Protein AF-A0A915NSQ4-F1 (afdb_monomer)

Solvent-accessible surface area (backbone atoms only — not comparable to full-atom values): 15278 Å² total; per-residue (Å²): 140,83,86,84,82,84,81,80,80,78,78,78,76,79,71,84,82,81,74,76,68,29,49,45,21,65,52,42,58,58,89,92,38,45,22,27,77,89,37,82,57,84,84,48,62,52,68,54,55,42,44,45,41,82,87,21,42,80,61,55,35,51,68,50,48,44,41,38,36,69,76,65,67,23,38,31,41,31,42,28,31,24,30,75,64,69,77,45,3,43,79,76,16,78,62,24,66,66,49,27,48,39,34,42,50,45,40,48,51,30,22,59,76,65,46,24,34,66,45,85,36,85,46,57,82,69,78,56,80,47,60,71,69,58,37,49,54,53,51,44,53,51,51,52,58,46,43,77,76,50,74,57,63,73,44,79,38,79,30,45,79,76,14,51,36,39,39,61,43,50,76,63,66,79,87,78,71,26,67,46,72,40,75,56,82,48,82,94,82,46,56,68,71,56,52,46,28,52,47,50,19,51,53,65,69,47,89,64,98,76,82,57,96,81,66,76,55,60,64,63,49,61,76,70,52,86,78,55,79,76,77,72,88,82,70,88,72,81,80,72,80,82,83,82,78,82,83,80,87,79,88,134

InterPro domains:
  IPR001547 Glycoside hydrolase, family 5 [PF00150] (37-128)
  IPR001547 Glycoside hydrolase, family 5 [PF00150] (131-196)
  IPR017853 Glycoside hydrolase superfamily [SSF51445] (21-204)

Mean predicted aligned error: 11.84 Å

Radius of gyration: 24.11 Å; Cα contacts (8 Å, |Δi|>4): 342; chains: 1; bounding box: 115×60×50 Å

Secondary structure (DSSP, 8-state):
---------------------SSSSSEEEETTEEEETTEE----EEEPPPTTSTTTGGGSSHHHHHHHHHTT--SEEEEEEE-SSSTT-TTTSSSHIIIIIHHHHHHHHHHHHHT-EEEEEEE-SSTT-S-HHHHHHHHHHHHHHHHTT-SSS-EEE--HHHHTTHHHHTTSPPSSSSEEE-----TTT--HHHHHHHHHHHHHT---TT----SHHHHHHHTT---S-----------PPP--PPP-----

Sequence (252 aa):
MKTFLALVFLSFKFCNVFAEAPPQGQLSVEGKKLLGNGKPVALHGMSLFQSNFEEGIPFYDEQVVKALECQWNSNVVRAAMGIDDGAEAYLQGPEPEKTQKGRVEKVIKAAIDAGIYVIVDWHTHNALNQEVKELKVYQQKIVDAIRAIDPENLILIGTPTYSQGVDTASKNKLTGKNICYALHFYAGSHKEDVRKKAKDALDNLGVDERLTPSGSLVKKHLLGQDNGVKCDGSSTGSTSPASTSPTSNGPK

Foldseek 3Di:
DDDDDDDDPPPPPPPPPDFDFDLQTFWFDDLPAIDRPNHGADFDFEEQDEQQDPVRVVCLALVNLLCRCPVVVGQEYEHHQAAPDDQCHLPHHPPSCCRRVVSVVSSVVSSVVQRHHYHDHPHDPPLQPDDPVVSLVVVLVVVVVCCVPPQGHADEAAHHPRRQQLLVCLVVDHDGTRYHYDHDDDPVPDDVVSVVSVVNSSVSSPDDPPPDVDDVCCVVVVVPDDSSRDDDPPDPPPPDDDDDDDDDDDDD

Structure (mmCIF, N/CA/C/O backbone):
data_AF-A0A915NSQ4-F1
#
_entry.id   AF-A0A915NSQ4-F1
#
loop_
_atom_site.group_PDB
_atom_site.id
_atom_site.type_symbol
_atom_site.label_atom_id
_atom_site.label_alt_id
_atom_site.label_comp_id
_atom_site.label_asym_id
_atom_site.label_entity_id
_atom_site.label_seq_id
_atom_site.pdbx_PDB_ins_code
_atom_site.Cartn_x
_atom_site.Cartn_y
_atom_site.Cartn_z
_atom_site.occupancy
_atom_site.B_iso_or_equiv
_atom_site.auth_seq_id
_atom_site.auth_comp_id
_atom_site.auth_asym_id
_atom_site.auth_atom_id
_atom_site.pdbx_PDB_model_num
ATOM 1 N N . MET A 1 1 ? -74.075 -3.562 -6.425 1.00 41.34 1 MET A N 1
ATOM 2 C CA . MET A 1 1 ? -72.813 -4.316 -6.267 1.00 41.34 1 MET A CA 1
ATOM 3 C C . MET A 1 1 ? -71.704 -3.581 -7.003 1.00 41.34 1 MET A C 1
ATOM 5 O O . MET A 1 1 ? -71.740 -3.530 -8.223 1.00 41.34 1 MET A O 1
ATOM 9 N N . LYS A 1 2 ? -70.765 -2.959 -6.285 1.00 37.91 2 LYS A N 1
ATOM 10 C CA . LYS A 1 2 ? -69.505 -2.444 -6.842 1.00 37.91 2 LYS A CA 1
ATOM 11 C C . LYS A 1 2 ? -68.392 -2.932 -5.921 1.00 37.91 2 LYS A C 1
ATOM 13 O O . LYS A 1 2 ? -68.222 -2.398 -4.832 1.00 37.91 2 LYS A O 1
ATOM 18 N N . THR A 1 3 ? -67.727 -4.007 -6.319 1.00 41.19 3 THR A N 1
ATOM 19 C CA . THR A 1 3 ? -66.621 -4.607 -5.571 1.00 41.19 3 THR A CA 1
ATOM 20 C C . THR A 1 3 ? -65.353 -3.835 -5.922 1.00 41.19 3 THR A C 1
ATOM 22 O O . THR A 1 3 ? -64.928 -3.846 -7.074 1.00 41.19 3 THR A O 1
ATOM 25 N N . PHE A 1 4 ? -64.780 -3.118 -4.957 1.00 44.53 4 PHE A N 1
ATOM 26 C CA . PHE A 1 4 ? -63.479 -2.467 -5.102 1.00 44.53 4 PHE A CA 1
ATOM 27 C C . PHE A 1 4 ? -62.408 -3.481 -4.689 1.00 44.53 4 PHE A C 1
ATOM 29 O O . PHE A 1 4 ? -62.312 -3.839 -3.517 1.00 44.53 4 PHE A O 1
ATOM 36 N N . LEU A 1 5 ? -61.641 -3.989 -5.654 1.00 43.19 5 LEU A N 1
ATOM 37 C CA . LEU A 1 5 ? -60.490 -4.848 -5.395 1.00 43.19 5 LEU A CA 1
ATOM 38 C C . LEU A 1 5 ? -59.260 -3.944 -5.234 1.00 43.19 5 LEU A C 1
ATOM 40 O O . LEU A 1 5 ? -58.748 -3.406 -6.213 1.00 43.19 5 LEU A O 1
ATOM 44 N N . ALA A 1 6 ? -58.818 -3.729 -3.996 1.00 44.50 6 ALA A N 1
ATOM 45 C CA . ALA A 1 6 ? -57.574 -3.024 -3.713 1.00 44.50 6 ALA A CA 1
ATOM 46 C C . ALA A 1 6 ? -56.388 -3.965 -3.981 1.00 44.50 6 ALA A C 1
ATOM 48 O O . ALA A 1 6 ? -56.116 -4.880 -3.205 1.00 44.50 6 ALA A O 1
ATOM 49 N N . LEU A 1 7 ? -55.692 -3.750 -5.098 1.00 43.84 7 LEU A N 1
ATOM 50 C CA . LEU A 1 7 ? -54.414 -4.392 -5.398 1.00 43.84 7 LEU A CA 1
ATOM 51 C C . LEU A 1 7 ? -53.310 -3.710 -4.581 1.00 43.84 7 LEU A C 1
ATOM 53 O O . LEU A 1 7 ? -52.857 -2.615 -4.909 1.00 43.84 7 LEU A O 1
ATOM 57 N N . VAL A 1 8 ? -52.876 -4.367 -3.506 1.00 50.19 8 VAL A N 1
ATOM 58 C CA . VAL A 1 8 ? -51.658 -4.005 -2.775 1.00 50.19 8 VAL A CA 1
ATOM 59 C C . VAL A 1 8 ? -50.463 -4.461 -3.612 1.00 50.19 8 VAL A C 1
ATOM 61 O O . VAL A 1 8 ? -50.110 -5.638 -3.622 1.00 50.19 8 VAL A O 1
ATOM 64 N N . PHE A 1 9 ? -49.837 -3.531 -4.333 1.00 50.00 9 PHE A N 1
ATOM 65 C CA . PHE A 1 9 ? -48.520 -3.753 -4.926 1.00 50.00 9 PHE A CA 1
ATOM 66 C C . PHE A 1 9 ? -47.469 -3.723 -3.810 1.00 50.00 9 PHE A C 1
ATOM 68 O O . PHE A 1 9 ? -46.973 -2.665 -3.426 1.00 50.00 9 PHE A O 1
ATOM 75 N N . LEU A 1 10 ? -47.137 -4.895 -3.268 1.00 51.62 10 LEU A N 1
ATOM 76 C CA . LEU A 1 10 ? -45.980 -5.062 -2.396 1.00 51.62 10 LEU A CA 1
ATOM 77 C C . LEU A 1 10 ? -44.720 -4.980 -3.271 1.00 51.62 10 LEU A C 1
ATOM 79 O O . LEU A 1 10 ? -44.307 -5.966 -3.879 1.00 51.62 10 LEU A O 1
ATOM 83 N N . SER A 1 11 ? -44.126 -3.790 -3.383 1.00 54.69 11 SER A N 1
ATOM 84 C CA . SER A 1 11 ? -42.838 -3.633 -4.055 1.00 54.69 11 SER A CA 1
ATOM 85 C C . SER A 1 11 ? -41.759 -4.329 -3.222 1.00 54.69 11 SER A C 1
ATOM 87 O O . SER A 1 11 ? -41.234 -3.757 -2.264 1.00 54.69 11 SER A O 1
ATOM 89 N N . PHE A 1 12 ? -41.415 -5.566 -3.574 1.00 53.12 12 PHE A N 1
ATOM 90 C CA . PHE A 1 12 ? -40.159 -6.166 -3.143 1.00 53.12 12 PHE A CA 1
ATOM 91 C C . PHE A 1 12 ? -39.029 -5.346 -3.770 1.00 53.12 12 PHE A C 1
ATOM 93 O O . PHE A 1 12 ? -38.686 -5.517 -4.939 1.00 53.12 12 PHE A O 1
ATOM 100 N N . LYS A 1 13 ? -38.462 -4.411 -3.003 1.00 50.00 13 LYS A N 1
ATOM 101 C CA . LYS A 1 13 ? -37.149 -3.861 -3.329 1.00 50.00 13 LYS A CA 1
ATOM 102 C C . LYS A 1 13 ? -36.164 -5.020 -3.223 1.00 50.00 13 LYS A C 1
ATOM 104 O O . LYS A 1 13 ? -35.793 -5.411 -2.120 1.00 50.00 13 LYS A O 1
ATOM 109 N N . PHE A 1 14 ? -35.758 -5.573 -4.362 1.00 46.50 14 PHE A N 1
ATOM 110 C CA . PHE A 1 14 ? -34.527 -6.348 -4.441 1.00 46.50 14 PHE A CA 1
ATOM 111 C C . PHE A 1 14 ? -33.384 -5.399 -4.073 1.00 46.50 14 PHE A C 1
ATOM 113 O O . PHE A 1 14 ? -32.922 -4.599 -4.884 1.00 46.50 14 PHE A O 1
ATOM 120 N N . CYS A 1 15 ? -32.980 -5.430 -2.806 1.00 43.94 15 CYS A N 1
ATOM 121 C CA . CYS A 1 15 ? -31.699 -4.892 -2.399 1.00 43.94 15 CYS A CA 1
ATOM 122 C C . CYS A 1 15 ? -30.668 -5.864 -2.972 1.00 43.94 15 CYS A C 1
ATOM 124 O O . CYS A 1 15 ? -30.551 -6.986 -2.486 1.00 43.94 15 CYS A O 1
ATOM 126 N N . ASN A 1 16 ? -29.971 -5.473 -4.036 1.00 39.06 16 ASN A N 1
ATOM 127 C CA . ASN A 1 16 ? -28.764 -6.178 -4.447 1.00 39.06 16 ASN A CA 1
ATOM 128 C C . ASN A 1 16 ? -27.745 -6.029 -3.309 1.00 39.06 16 ASN A C 1
ATOM 130 O O . ASN A 1 16 ? -27.029 -5.034 -3.237 1.00 39.06 16 ASN A O 1
ATOM 134 N N . VAL A 1 17 ? -27.724 -6.984 -2.379 1.00 46.59 17 VAL A N 1
ATOM 135 C CA . VAL A 1 17 ? -26.613 -7.156 -1.444 1.00 46.59 17 VAL A CA 1
ATOM 136 C C . VAL A 1 17 ? -25.530 -7.889 -2.219 1.00 46.59 17 VAL A C 1
ATOM 138 O O . VAL A 1 17 ? -25.550 -9.111 -2.307 1.00 46.59 17 VAL A O 1
ATOM 141 N N . PHE A 1 18 ? -24.597 -7.145 -2.802 1.00 54.16 18 PHE A N 1
ATOM 142 C CA . PHE A 1 18 ? -23.337 -7.723 -3.253 1.00 54.16 18 PHE A CA 1
ATOM 143 C C . PHE A 1 18 ? -22.190 -6.947 -2.623 1.00 54.16 18 PHE A C 1
ATOM 145 O O . PHE A 1 18 ? -21.719 -5.954 -3.164 1.00 54.16 18 PHE A O 1
ATOM 152 N N . ALA A 1 19 ? -21.756 -7.420 -1.460 1.00 54.97 19 ALA A N 1
ATOM 153 C CA . ALA A 1 19 ? -20.406 -7.189 -0.978 1.00 54.97 19 ALA A CA 1
ATOM 154 C C . ALA A 1 19 ? -19.978 -8.398 -0.147 1.00 54.97 19 ALA A C 1
ATOM 156 O O . ALA A 1 19 ? -20.195 -8.417 1.057 1.00 54.97 19 ALA A O 1
ATOM 157 N N . GLU A 1 20 ? -19.359 -9.393 -0.780 1.00 63.31 20 GLU A N 1
ATOM 158 C CA . GLU A 1 20 ? -18.278 -10.128 -0.123 1.00 63.31 20 GLU A CA 1
ATOM 159 C C . GLU A 1 20 ? -17.378 -10.823 -1.150 1.00 63.31 20 GLU A C 1
ATOM 161 O O . GLU A 1 20 ? -17.770 -11.796 -1.781 1.00 63.31 20 GLU A O 1
ATOM 166 N N . ALA A 1 21 ? -16.178 -10.280 -1.322 1.00 63.81 21 ALA A N 1
ATOM 167 C CA . ALA A 1 21 ? -14.878 -10.958 -1.330 1.00 63.81 21 ALA A CA 1
ATOM 168 C C . ALA A 1 21 ? -13.819 -9.823 -1.313 1.00 63.81 21 ALA A C 1
ATOM 170 O O . ALA A 1 21 ? -14.160 -8.725 -1.761 1.00 63.81 21 ALA A O 1
ATOM 171 N N . PRO A 1 22 ? -12.548 -9.990 -0.896 1.00 58.38 22 PRO A N 1
ATOM 172 C CA . PRO A 1 22 ? -11.950 -11.080 -0.106 1.00 58.38 22 PRO A CA 1
ATOM 173 C C . PRO A 1 22 ? -10.851 -10.640 0.918 1.00 58.38 22 PRO A C 1
ATOM 175 O O . PRO A 1 22 ? -10.096 -9.730 0.617 1.00 58.38 22 PRO A O 1
ATOM 178 N N . PRO A 1 23 ? -10.601 -11.335 2.046 1.00 64.88 23 PRO A N 1
ATOM 179 C CA . PRO A 1 23 ? -11.408 -12.396 2.632 1.00 64.88 23 PRO A CA 1
ATOM 180 C C . PRO A 1 23 ? -12.564 -11.880 3.508 1.00 64.88 23 PRO A C 1
ATOM 182 O O . PRO A 1 23 ? -13.294 -12.693 4.060 1.00 64.88 23 PRO A O 1
ATOM 185 N N . GLN A 1 24 ? -12.750 -10.560 3.667 1.00 87.81 24 GLN A N 1
ATOM 186 C CA . GLN A 1 24 ? -13.769 -9.980 4.568 1.00 87.81 24 GLN A CA 1
ATOM 187 C C . GLN A 1 24 ? -14.623 -8.866 3.921 1.00 87.81 24 GLN A C 1
ATOM 189 O O . GLN A 1 24 ? -15.070 -7.939 4.599 1.00 87.81 24 GLN A O 1
ATOM 194 N N . GLY A 1 25 ? -14.844 -8.940 2.604 1.00 90.06 25 GLY A N 1
ATOM 195 C CA . GLY A 1 25 ? -15.693 -8.004 1.856 1.00 90.06 25 GLY A CA 1
ATOM 196 C C . GLY A 1 25 ? -15.105 -6.601 1.685 1.00 90.06 25 GLY A C 1
ATOM 197 O O . GLY A 1 25 ? -13.888 -6.416 1.721 1.00 90.06 25 GLY A O 1
ATOM 198 N N . GLN A 1 26 ? -15.969 -5.606 1.456 1.00 94.19 26 GLN A N 1
ATOM 199 C CA . GLN A 1 26 ? -15.544 -4.214 1.279 1.00 94.19 26 GLN A CA 1
ATOM 200 C C . GLN A 1 26 ? -14.942 -3.682 2.581 1.00 94.19 26 GLN A C 1
ATOM 202 O O . GLN A 1 26 ? -15.589 -3.696 3.633 1.00 94.19 26 GLN A O 1
ATOM 207 N N . LEU A 1 27 ? -13.716 -3.171 2.491 1.00 95.81 27 LEU A N 1
ATOM 208 C CA . LEU A 1 27 ? -13.038 -2.570 3.628 1.00 95.81 27 LEU A CA 1
ATOM 209 C C . LEU A 1 27 ? -13.495 -1.130 3.859 1.00 95.81 27 LEU A C 1
ATOM 211 O O . LEU A 1 27 ? -13.747 -0.385 2.909 1.00 95.81 27 LEU A O 1
ATOM 215 N N . SER A 1 28 ? -13.535 -0.722 5.124 1.00 95.88 28 SER A N 1
ATOM 216 C CA . SER A 1 28 ? -13.799 0.656 5.539 1.00 95.88 28 SER A CA 1
ATOM 217 C C . SER A 1 28 ? -12.951 1.064 6.742 1.00 95.88 28 SER A C 1
ATOM 219 O O . SER A 1 28 ? -12.356 0.227 7.423 1.00 95.88 28 SER A O 1
ATOM 221 N N . VAL A 1 29 ? -12.866 2.370 6.994 1.00 93.94 29 VAL A N 1
ATOM 222 C CA . VAL A 1 29 ? -12.109 2.929 8.120 1.00 93.94 29 VAL A CA 1
ATOM 223 C C . VAL A 1 29 ? -13.058 3.611 9.089 1.00 93.94 29 VAL A C 1
ATOM 225 O O . VAL A 1 29 ? -13.767 4.546 8.718 1.00 93.94 29 VAL A O 1
ATOM 228 N N . GLU A 1 30 ? -13.010 3.199 10.353 1.00 90.25 30 GLU A N 1
ATOM 229 C CA . GLU A 1 30 ? -13.741 3.845 11.441 1.00 90.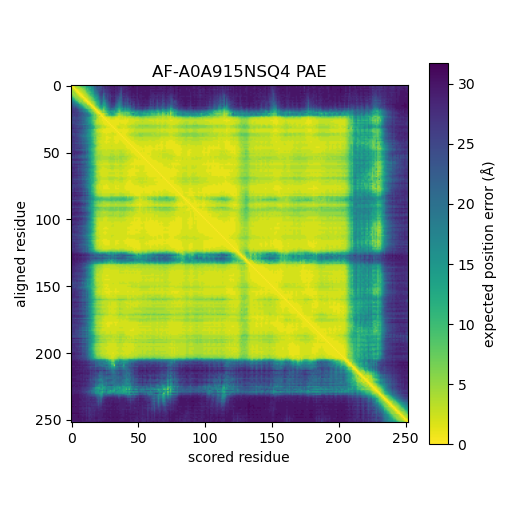25 30 GLU A CA 1
ATOM 230 C C . GLU A 1 30 ? -12.788 4.183 12.590 1.00 90.25 30 GLU A C 1
ATOM 232 O O . GLU A 1 30 ? -12.245 3.310 13.277 1.00 90.25 30 GLU A O 1
ATOM 237 N N . GLY A 1 31 ? -12.549 5.480 12.793 1.00 87.62 31 GLY A N 1
ATOM 238 C CA . GLY A 1 31 ? -11.560 5.958 13.755 1.00 87.62 31 GLY A CA 1
ATOM 239 C C . GLY A 1 31 ? -10.166 5.416 13.427 1.00 87.62 31 GLY A C 1
ATOM 240 O O . GLY A 1 31 ? -9.562 5.807 12.433 1.00 87.62 31 GLY A O 1
ATOM 241 N N . LYS A 1 32 ? -9.658 4.517 14.275 1.00 87.06 32 LYS A N 1
ATOM 242 C CA . LYS A 1 32 ? -8.339 3.872 14.121 1.00 87.06 32 LYS A CA 1
ATOM 243 C C . LYS A 1 32 ? -8.419 2.454 13.551 1.00 87.06 32 LYS A C 1
ATOM 245 O O . LYS A 1 32 ? -7.412 1.754 13.509 1.00 87.06 32 LYS A O 1
ATOM 250 N N . LYS A 1 33 ? -9.623 1.992 13.210 1.00 87.19 33 LYS A N 1
ATOM 251 C CA . LYS A 1 33 ? -9.893 0.596 12.874 1.00 87.19 33 LYS A CA 1
ATOM 252 C C . LYS A 1 33 ? -10.074 0.454 11.376 1.00 87.19 33 LYS A C 1
ATOM 254 O O . LYS A 1 33 ? -10.831 1.205 10.766 1.00 87.19 33 LYS A O 1
ATOM 259 N N . LEU A 1 34 ? -9.423 -0.563 10.834 1.00 93.25 34 LEU A N 1
ATOM 260 C CA . LEU A 1 34 ? -9.798 -1.136 9.560 1.00 93.25 34 LEU A CA 1
ATOM 261 C C . LEU A 1 34 ? -10.906 -2.161 9.806 1.00 93.25 34 LEU A C 1
ATOM 263 O O . LEU A 1 34 ? -10.761 -3.021 10.679 1.00 93.25 34 LEU A O 1
ATOM 267 N N . LEU A 1 35 ? -12.007 -2.045 9.075 1.00 93.44 35 LEU A N 1
ATOM 268 C CA . LEU A 1 35 ? -13.154 -2.934 9.182 1.00 93.44 35 LEU A CA 1
ATOM 269 C C . LEU A 1 35 ? -13.363 -3.690 7.869 1.00 93.44 35 LEU A C 1
ATOM 271 O O . LEU A 1 35 ? -13.234 -3.099 6.804 1.00 93.44 35 LEU A O 1
ATOM 275 N N . GLY A 1 36 ? -13.738 -4.962 7.962 1.00 92.25 36 GLY A N 1
ATOM 276 C CA . GLY A 1 36 ? -14.306 -5.766 6.880 1.00 92.25 36 GLY A CA 1
ATOM 277 C C . GLY A 1 36 ? -15.661 -6.290 7.343 1.00 92.25 36 GLY A C 1
ATOM 278 O O . GLY A 1 36 ? -15.777 -6.806 8.459 1.00 92.25 36 GLY A O 1
ATOM 279 N N . ASN A 1 37 ? -16.716 -6.061 6.558 1.00 88.38 37 ASN A N 1
ATOM 280 C CA . ASN A 1 37 ? -18.098 -6.393 6.931 1.00 88.38 37 ASN A CA 1
ATOM 281 C C . ASN A 1 37 ? -18.499 -5.891 8.336 1.00 88.38 37 ASN A C 1
ATOM 283 O O . ASN A 1 37 ? -19.144 -6.586 9.123 1.00 88.38 37 ASN A O 1
ATOM 287 N N . GLY A 1 38 ? -18.062 -4.670 8.672 1.00 88.00 38 GLY A N 1
ATOM 288 C CA . GLY A 1 38 ? -18.339 -4.006 9.951 1.00 88.00 38 GLY A CA 1
ATOM 289 C C . GLY A 1 38 ? -17.558 -4.552 11.152 1.00 88.00 38 GLY A C 1
ATOM 290 O O . GLY A 1 38 ? -17.747 -4.076 12.270 1.00 88.00 38 GLY A O 1
ATOM 291 N N . LYS A 1 39 ? -16.670 -5.533 10.956 1.00 88.62 39 LYS A N 1
ATOM 292 C CA . LYS A 1 39 ? -15.844 -6.122 12.017 1.00 88.62 39 LYS A CA 1
ATOM 293 C C . LYS A 1 39 ? -14.388 -5.692 11.862 1.00 88.62 39 LYS A C 1
ATOM 295 O O . LYS A 1 39 ? -13.920 -5.607 10.733 1.00 88.62 39 LYS A O 1
ATOM 300 N N . PRO A 1 40 ? -13.647 -5.446 12.957 1.00 89.44 40 PRO A N 1
ATOM 301 C CA . PRO A 1 40 ? -12.221 -5.153 12.871 1.00 89.44 40 PRO A CA 1
ATOM 302 C C . PRO A 1 40 ? -11.447 -6.275 12.183 1.00 89.44 40 PRO A C 1
ATOM 304 O O . PRO A 1 40 ? -11.606 -7.440 12.548 1.00 89.44 40 PRO A O 1
ATOM 307 N N . VAL A 1 41 ? -10.583 -5.905 11.243 1.00 89.81 41 VAL A N 1
ATOM 308 C CA . VAL A 1 41 ? -9.722 -6.831 10.502 1.00 89.81 41 VAL A CA 1
ATOM 309 C C . VAL A 1 41 ? -8.273 -6.357 10.528 1.00 89.81 41 VAL A C 1
ATOM 311 O O . VAL A 1 41 ? -7.985 -5.176 10.736 1.00 89.81 41 VAL A O 1
ATOM 314 N N . ALA A 1 42 ? -7.356 -7.293 10.315 1.00 89.81 42 ALA A N 1
ATOM 315 C CA . ALA A 1 42 ? -5.944 -7.019 10.105 1.00 89.81 42 ALA A CA 1
ATOM 316 C C . ALA A 1 42 ? -5.490 -7.746 8.840 1.00 89.81 42 ALA A C 1
ATOM 318 O O . ALA A 1 42 ? -5.738 -8.945 8.678 1.00 89.81 42 ALA A O 1
ATOM 319 N N . LEU A 1 43 ? -4.837 -7.005 7.948 1.00 94.12 43 LEU A N 1
ATOM 320 C CA . LEU A 1 43 ? -4.283 -7.567 6.729 1.00 94.12 43 LEU A CA 1
ATOM 321 C C . LEU A 1 43 ? -2.816 -7.924 6.956 1.00 94.12 43 LEU A C 1
ATOM 323 O O . LEU A 1 43 ? -2.041 -7.102 7.445 1.00 94.12 43 LEU A O 1
ATOM 327 N N . HIS A 1 44 ? -2.450 -9.147 6.601 1.00 93.75 44 HIS A N 1
ATOM 328 C CA . HIS A 1 44 ? -1.099 -9.676 6.687 1.00 93.75 44 HIS A CA 1
ATOM 329 C C . HIS A 1 44 ? -0.743 -10.306 5.347 1.00 93.75 44 HIS A C 1
ATOM 331 O O . HIS A 1 44 ? -1.509 -11.094 4.793 1.00 93.75 44 HIS A O 1
ATOM 337 N N . GLY A 1 45 ? 0.426 -9.960 4.828 1.00 95.88 45 GLY A N 1
ATOM 338 C CA . GLY A 1 45 ? 0.895 -10.496 3.565 1.00 95.88 45 GLY A CA 1
ATOM 339 C C . GLY A 1 45 ? 2.202 -9.865 3.130 1.00 95.88 45 GLY A C 1
ATOM 340 O O . GLY A 1 45 ? 2.925 -9.287 3.945 1.00 95.88 45 GLY A O 1
ATOM 341 N N .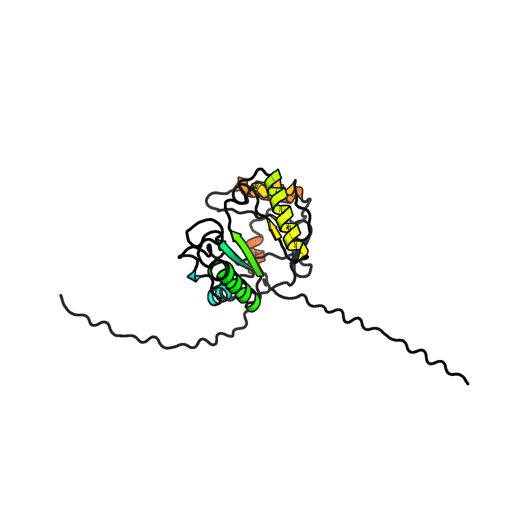 MET A 1 46 ? 2.502 -9.991 1.841 1.00 98.06 46 MET A N 1
ATOM 342 C CA . MET A 1 46 ? 3.808 -9.657 1.283 1.00 98.06 46 MET A CA 1
ATOM 343 C C . MET A 1 46 ? 3.721 -8.566 0.220 1.00 98.06 46 MET A C 1
ATOM 345 O O . MET A 1 46 ? 2.754 -8.465 -0.536 1.00 98.06 46 MET A O 1
ATOM 349 N N . SER A 1 47 ? 4.780 -7.763 0.139 1.00 98.56 47 SER A N 1
ATOM 350 C CA . SER A 1 47 ? 5.029 -6.905 -1.016 1.00 98.56 47 SER A CA 1
ATOM 351 C C . SER A 1 47 ? 5.905 -7.636 -2.011 1.00 98.56 47 SER A C 1
ATOM 353 O O . SER A 1 47 ? 6.906 -8.239 -1.625 1.00 98.56 47 SER A O 1
ATOM 355 N N . LEU A 1 48 ? 5.574 -7.501 -3.289 1.00 98.50 48 LEU A N 1
ATOM 356 C CA . LEU A 1 48 ? 6.534 -7.745 -4.354 1.00 98.50 48 LEU A CA 1
ATOM 357 C C . LEU A 1 48 ? 7.595 -6.637 -4.338 1.00 98.50 48 LEU A C 1
ATOM 359 O O . LEU A 1 48 ? 7.357 -5.536 -3.819 1.00 98.50 48 LEU A O 1
ATOM 363 N N . PHE A 1 49 ? 8.767 -6.938 -4.896 1.00 97.38 49 PHE A N 1
ATOM 364 C CA . PHE A 1 49 ? 9.778 -5.926 -5.191 1.00 97.38 49 PHE A CA 1
ATOM 365 C C . PHE A 1 49 ? 9.308 -5.019 -6.340 1.00 97.38 49 PHE A C 1
ATOM 367 O O . PHE A 1 49 ? 8.280 -5.285 -6.969 1.00 97.38 49 PHE A O 1
ATOM 374 N N . GLN A 1 50 ? 10.025 -3.929 -6.603 1.00 96.88 50 GLN A N 1
ATOM 375 C CA . GLN A 1 50 ? 9.627 -2.971 -7.630 1.00 96.88 50 GLN A CA 1
ATOM 376 C C . GLN A 1 50 ? 9.555 -3.622 -9.031 1.00 96.88 50 GLN A C 1
ATOM 378 O O . GLN A 1 50 ? 10.421 -4.414 -9.410 1.00 96.88 50 GLN A O 1
ATOM 383 N N . SER A 1 51 ? 8.506 -3.306 -9.796 1.00 97.06 51 SER A N 1
ATOM 384 C CA . SER A 1 51 ? 8.141 -3.962 -11.071 1.00 97.06 51 SER A CA 1
ATOM 385 C C . SER A 1 51 ? 9.069 -3.699 -12.264 1.00 97.06 51 SER A C 1
ATOM 387 O O . SER A 1 51 ? 8.911 -4.310 -13.322 1.00 97.06 51 SER A O 1
ATOM 389 N N . ASN A 1 52 ? 9.991 -2.759 -12.122 1.00 95.81 52 ASN A N 1
ATOM 390 C CA . ASN A 1 52 ? 10.919 -2.239 -13.128 1.00 95.81 52 ASN A CA 1
ATOM 391 C C . ASN A 1 52 ? 12.342 -2.802 -12.992 1.00 95.81 52 ASN A C 1
ATOM 393 O O . ASN A 1 52 ? 13.146 -2.604 -13.895 1.00 95.81 52 ASN A O 1
ATOM 397 N N . PHE A 1 53 ? 12.656 -3.492 -11.898 1.00 95.31 53 PHE A N 1
ATOM 398 C CA . PHE A 1 53 ? 13.961 -4.121 -11.701 1.00 95.31 53 PHE A CA 1
ATOM 399 C C . PHE A 1 53 ? 13.938 -5.581 -12.151 1.00 95.31 53 PHE A C 1
ATOM 401 O O . PHE A 1 53 ? 12.960 -6.292 -11.903 1.00 95.31 53 PHE A O 1
ATOM 408 N N . GLU A 1 54 ? 15.020 -6.041 -12.780 1.00 94.56 54 GLU A N 1
ATOM 409 C CA . GLU A 1 54 ? 15.145 -7.411 -13.298 1.00 94.56 54 GLU A CA 1
ATOM 410 C C . GLU A 1 54 ? 14.931 -8.467 -12.209 1.00 94.56 54 GLU A C 1
ATOM 412 O O . GLU A 1 54 ? 14.323 -9.504 -12.464 1.00 94.56 54 GLU A O 1
ATOM 417 N N . GLU A 1 55 ? 15.339 -8.177 -10.975 1.00 95.25 55 GLU A N 1
ATOM 418 C CA . GLU A 1 55 ? 15.146 -9.039 -9.812 1.00 95.25 55 GLU A CA 1
ATOM 419 C C . GLU A 1 55 ? 13.674 -9.146 -9.394 1.00 95.25 55 GLU A C 1
ATOM 421 O O . GLU A 1 55 ? 13.257 -10.164 -8.846 1.00 95.25 55 GLU A O 1
ATOM 426 N N . GLY A 1 56 ? 12.879 -8.098 -9.631 1.00 94.94 56 GLY A N 1
ATOM 427 C CA . GLY A 1 56 ? 11.463 -8.046 -9.269 1.00 94.94 56 GLY A CA 1
ATOM 428 C C . GLY A 1 56 ? 10.544 -8.634 -10.336 1.00 94.94 56 GLY A C 1
ATOM 429 O O . GLY A 1 56 ? 9.551 -9.281 -10.000 1.00 94.94 56 GLY A O 1
ATOM 430 N N . ILE A 1 57 ? 10.877 -8.436 -11.616 1.00 95.56 57 ILE A N 1
ATOM 431 C CA . ILE A 1 57 ? 10.031 -8.793 -12.768 1.00 95.56 57 ILE A CA 1
ATOM 432 C C . ILE A 1 57 ? 9.498 -10.239 -12.721 1.00 95.56 57 ILE A C 1
ATOM 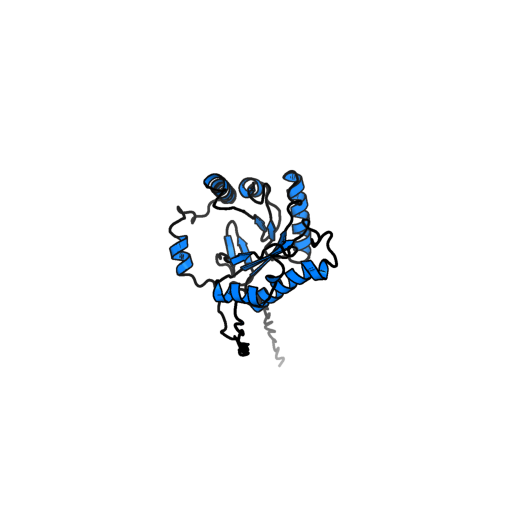434 O O . ILE A 1 57 ? 8.290 -10.403 -12.921 1.00 95.56 57 ILE A O 1
ATOM 438 N N . PRO A 1 58 ? 10.306 -11.280 -12.422 1.00 97.62 58 PRO A N 1
ATOM 439 C CA . PRO A 1 58 ? 9.829 -12.664 -12.398 1.00 97.62 58 PRO A CA 1
ATOM 440 C C . PRO A 1 58 ? 8.706 -12.931 -11.389 1.00 97.62 58 PRO A C 1
ATOM 442 O O . PRO A 1 58 ? 7.977 -13.907 -11.538 1.00 97.62 58 PRO A O 1
ATOM 445 N N . PHE A 1 59 ? 8.551 -12.077 -10.370 1.00 98.25 59 PHE A N 1
ATOM 446 C CA . PHE A 1 59 ? 7.574 -12.270 -9.298 1.00 98.25 59 PHE A CA 1
ATOM 447 C C . PHE A 1 59 ? 6.200 -11.644 -9.576 1.00 98.25 59 PHE A C 1
ATOM 449 O O . PHE A 1 59 ? 5.258 -11.898 -8.826 1.00 98.25 59 PHE A O 1
ATOM 456 N N . TYR A 1 60 ? 6.050 -10.872 -10.658 1.00 98.38 60 TYR A N 1
ATOM 457 C CA . TYR A 1 60 ? 4.750 -10.381 -11.134 1.00 98.38 60 TYR A CA 1
ATOM 458 C C . TYR A 1 60 ? 4.039 -11.489 -11.924 1.00 98.38 60 TYR A C 1
ATOM 460 O O . TYR A 1 60 ? 3.840 -11.421 -13.142 1.00 98.38 60 TYR A O 1
ATOM 468 N N . ASP A 1 61 ? 3.700 -12.559 -11.209 1.00 97.75 61 ASP A N 1
ATOM 469 C CA . ASP A 1 61 ? 3.144 -13.790 -11.753 1.00 97.75 61 ASP A CA 1
ATOM 470 C C . ASP A 1 61 ? 1.987 -14.334 -10.908 1.00 97.75 61 ASP A C 1
ATOM 472 O O . ASP A 1 61 ? 1.975 -14.212 -9.683 1.00 97.75 61 ASP A O 1
ATOM 476 N N . GLU A 1 62 ? 1.003 -14.948 -11.566 1.00 97.31 62 GLU A N 1
ATOM 477 C CA . GLU A 1 62 ? -0.188 -15.487 -10.903 1.00 97.31 62 GLU A CA 1
ATOM 478 C C . GLU A 1 62 ? 0.149 -16.627 -9.934 1.00 97.31 62 GLU A C 1
ATOM 480 O O . GLU A 1 62 ? -0.447 -16.723 -8.861 1.00 97.31 62 GLU A O 1
ATOM 485 N N . GLN A 1 63 ? 1.150 -17.454 -10.261 1.00 97.44 63 GLN A N 1
ATOM 486 C CA . GLN A 1 63 ? 1.552 -18.576 -9.415 1.00 97.44 63 GLN A CA 1
ATOM 487 C C . GLN A 1 63 ? 2.215 -18.086 -8.131 1.00 97.44 63 GLN A C 1
ATOM 489 O O . GLN A 1 63 ? 2.063 -18.712 -7.083 1.00 97.44 63 GLN A O 1
ATOM 494 N N . VAL A 1 64 ? 2.905 -16.943 -8.191 1.00 98.25 64 VAL A N 1
ATOM 495 C CA . VAL A 1 64 ? 3.479 -16.295 -7.009 1.00 98.25 64 VAL A CA 1
ATOM 496 C C . VAL A 1 64 ? 2.364 -15.790 -6.101 1.00 98.25 64 VAL A C 1
ATOM 498 O O . VAL A 1 64 ? 2.384 -16.086 -4.910 1.00 98.25 64 VAL A O 1
ATOM 501 N N . VAL A 1 65 ? 1.356 -15.101 -6.644 1.00 98.00 65 VAL A N 1
ATOM 502 C CA . VAL A 1 65 ? 0.209 -14.626 -5.848 1.00 98.00 65 VAL A CA 1
ATOM 503 C C . VAL A 1 65 ? -0.550 -15.797 -5.215 1.00 98.00 65 VAL A C 1
ATOM 505 O O . VAL A 1 65 ? -0.845 -15.753 -4.021 1.00 98.00 65 VAL A O 1
ATOM 508 N N . LYS A 1 66 ? -0.769 -16.885 -5.963 1.00 94.81 66 LYS A N 1
ATOM 509 C CA . LYS A 1 66 ? -1.378 -18.113 -5.433 1.00 94.81 66 LYS A CA 1
ATOM 510 C C . LYS A 1 66 ? -0.533 -18.755 -4.329 1.00 94.81 66 LYS A C 1
ATOM 512 O O . LYS A 1 66 ? -1.076 -19.240 -3.346 1.00 94.81 66 LYS A O 1
ATOM 517 N N . ALA A 1 67 ? 0.795 -18.759 -4.449 1.00 94.62 67 ALA A N 1
ATOM 518 C CA . ALA A 1 67 ? 1.665 -19.256 -3.384 1.00 94.62 67 ALA A CA 1
ATOM 519 C C . ALA A 1 67 ? 1.607 -18.366 -2.129 1.00 94.62 67 ALA A C 1
ATOM 521 O O . ALA A 1 67 ? 1.596 -18.886 -1.013 1.00 94.62 67 ALA A O 1
ATOM 522 N N . LEU A 1 68 ? 1.529 -17.041 -2.293 1.00 94.69 68 LEU A N 1
ATOM 523 C CA . LEU A 1 68 ? 1.387 -16.109 -1.171 1.00 94.69 68 LEU A CA 1
ATOM 524 C C . LEU A 1 68 ? 0.082 -16.334 -0.398 1.00 94.69 68 LEU A C 1
ATOM 526 O O . LEU A 1 68 ? 0.098 -16.324 0.834 1.00 94.69 68 LEU A O 1
ATOM 530 N N . GLU A 1 69 ? -1.024 -16.558 -1.102 1.00 91.38 69 GLU A N 1
ATOM 531 C CA . GLU A 1 69 ? -2.307 -16.921 -0.496 1.00 91.38 69 GLU A CA 1
ATOM 532 C C . GLU A 1 69 ? -2.227 -18.313 0.159 1.00 91.38 69 GLU A C 1
ATOM 534 O O . GLU A 1 69 ? -2.228 -18.402 1.388 1.00 91.38 69 GLU A O 1
ATOM 539 N N . CYS A 1 70 ? -2.026 -19.380 -0.623 1.00 88.44 70 CYS A N 1
ATOM 540 C CA . CYS A 1 70 ? -2.090 -20.764 -0.140 1.00 88.44 70 CYS A CA 1
ATOM 541 C C . CYS A 1 70 ? -1.012 -21.160 0.874 1.00 88.44 70 CYS A C 1
ATOM 543 O O . CYS A 1 70 ? -1.278 -21.887 1.829 1.00 88.44 70 CYS A O 1
ATOM 545 N N . GLN A 1 71 ? 0.245 -20.801 0.616 1.00 90.38 71 GLN A N 1
ATOM 546 C CA . GLN A 1 71 ? 1.385 -21.354 1.355 1.00 90.38 71 GLN A CA 1
ATOM 547 C C . GLN A 1 71 ? 1.855 -20.412 2.463 1.00 90.38 71 GLN A C 1
ATOM 549 O O . GLN A 1 71 ? 2.409 -20.866 3.463 1.00 90.38 71 GLN A O 1
ATOM 554 N N . TRP A 1 72 ? 1.657 -19.103 2.281 1.00 88.50 72 TRP A N 1
ATOM 555 C CA . TRP A 1 72 ? 2.112 -18.074 3.221 1.00 88.50 72 TRP A CA 1
ATOM 556 C C . TRP A 1 72 ? 0.960 -17.465 4.016 1.00 88.50 72 TRP A C 1
ATOM 558 O O . TRP A 1 72 ? 1.205 -16.648 4.904 1.00 88.50 72 TRP A O 1
ATOM 568 N N . ASN A 1 73 ? -0.278 -17.892 3.740 1.00 89.31 73 ASN A N 1
ATOM 569 C CA . ASN A 1 73 ? -1.473 -17.458 4.448 1.00 89.31 73 ASN A CA 1
ATOM 570 C C . ASN A 1 73 ? -1.687 -15.934 4.354 1.00 89.31 73 ASN A C 1
ATOM 572 O O . ASN A 1 73 ? -2.135 -15.288 5.309 1.00 89.31 73 ASN A O 1
ATOM 576 N N . SER A 1 74 ? -1.303 -15.347 3.215 1.00 92.88 74 SER A N 1
ATOM 577 C CA . SER A 1 74 ? -1.447 -13.914 2.962 1.00 92.88 74 SER A CA 1
ATOM 578 C C . SER A 1 74 ? -2.890 -13.608 2.596 1.00 92.88 74 SER A C 1
ATOM 580 O O . SER A 1 74 ? -3.459 -14.275 1.742 1.00 92.88 74 SER A O 1
ATOM 582 N N . ASN A 1 75 ? -3.461 -12.558 3.182 1.00 94.12 75 ASN A N 1
ATOM 583 C CA . ASN A 1 75 ? -4.766 -12.030 2.774 1.00 94.12 75 ASN A CA 1
ATOM 584 C C . ASN A 1 75 ? -4.665 -10.692 2.027 1.00 94.12 75 ASN A C 1
ATOM 586 O O . ASN A 1 75 ? -5.682 -10.087 1.686 1.00 94.12 75 ASN A O 1
ATOM 590 N N . VAL A 1 76 ? -3.439 -10.234 1.769 1.00 97.94 76 VAL A N 1
ATOM 591 C CA . VAL A 1 76 ? -3.137 -9.069 0.943 1.00 97.94 76 VAL A CA 1
ATOM 592 C C . VAL A 1 76 ? -1.805 -9.261 0.215 1.00 97.94 76 VAL A C 1
ATOM 594 O O . VAL A 1 76 ? -0.848 -9.777 0.791 1.00 97.94 76 VAL A O 1
ATOM 597 N N . VAL A 1 77 ? -1.711 -8.808 -1.032 1.00 98.62 77 VAL A N 1
ATOM 598 C CA . VAL A 1 77 ? -0.442 -8.665 -1.766 1.00 98.62 77 VAL A CA 1
ATOM 599 C C . VAL A 1 77 ? -0.236 -7.207 -2.170 1.00 98.62 77 VAL A C 1
ATOM 601 O O . VAL A 1 77 ? -1.186 -6.520 -2.533 1.00 98.62 77 VAL A O 1
ATOM 604 N N . ARG A 1 78 ? 0.995 -6.694 -2.109 1.00 98.88 78 ARG A N 1
ATOM 605 C CA . ARG A 1 78 ? 1.328 -5.344 -2.600 1.00 98.88 78 ARG A CA 1
ATOM 606 C C . ARG A 1 78 ? 2.101 -5.417 -3.913 1.00 98.88 78 ARG A C 1
ATOM 608 O O . ARG A 1 78 ? 3.188 -5.990 -3.955 1.00 98.88 78 ARG A O 1
ATOM 615 N N . ALA A 1 79 ? 1.553 -4.794 -4.954 1.00 98.69 79 ALA A N 1
ATOM 616 C CA . ALA A 1 79 ? 2.178 -4.628 -6.262 1.00 98.69 79 ALA A CA 1
ATOM 617 C C . ALA A 1 79 ? 2.878 -3.260 -6.324 1.00 98.69 79 ALA A C 1
ATOM 619 O O . ALA A 1 79 ? 2.219 -2.234 -6.490 1.00 98.69 79 ALA A O 1
ATOM 620 N N . ALA A 1 80 ? 4.201 -3.255 -6.145 1.00 98.19 80 ALA A N 1
ATOM 621 C CA . ALA A 1 80 ? 5.032 -2.054 -6.092 1.00 98.19 80 ALA A CA 1
ATOM 622 C C . ALA A 1 80 ? 5.432 -1.591 -7.501 1.00 98.19 80 ALA A C 1
ATOM 624 O O . ALA A 1 80 ? 6.458 -2.011 -8.038 1.00 98.19 80 ALA A O 1
ATOM 625 N N . MET A 1 81 ? 4.620 -0.729 -8.113 1.00 98.19 81 MET A N 1
ATOM 626 C CA . MET A 1 81 ? 4.881 -0.244 -9.465 1.00 98.19 81 MET A CA 1
ATOM 627 C C . MET A 1 81 ? 6.047 0.742 -9.466 1.00 98.19 81 MET A C 1
ATOM 629 O O . MET A 1 81 ? 5.924 1.818 -8.888 1.00 98.19 81 MET A O 1
ATOM 633 N N . GLY A 1 82 ? 7.153 0.407 -10.128 1.00 96.31 82 GLY A N 1
ATOM 634 C CA . GLY A 1 82 ? 8.307 1.299 -10.247 1.00 96.31 82 GLY A CA 1
ATOM 635 C C . GLY A 1 82 ? 8.002 2.521 -11.109 1.00 96.31 82 GLY A C 1
ATOM 636 O O . GLY A 1 82 ? 7.604 2.378 -12.268 1.00 96.31 82 GLY A O 1
ATOM 637 N N . ILE A 1 83 ? 8.182 3.719 -10.551 1.00 95.44 83 ILE A N 1
ATOM 638 C CA . ILE A 1 83 ? 7.715 4.967 -11.171 1.00 95.44 83 ILE A CA 1
ATOM 639 C C . ILE A 1 83 ? 8.834 5.761 -11.835 1.00 95.44 83 ILE A C 1
ATOM 641 O O . ILE A 1 83 ? 8.742 6.087 -13.018 1.00 95.44 83 ILE A O 1
ATOM 645 N N . ASP A 1 84 ? 9.856 6.099 -11.060 1.00 91.38 84 ASP A N 1
ATOM 646 C CA . ASP A 1 84 ? 10.839 7.141 -11.354 1.00 91.38 84 ASP A CA 1
ATOM 647 C C . ASP A 1 84 ? 12.280 6.624 -11.437 1.00 91.38 84 ASP A C 1
ATOM 649 O O . ASP A 1 84 ? 13.085 7.200 -12.167 1.00 91.38 84 ASP A O 1
ATOM 653 N N . ASP A 1 85 ? 12.600 5.521 -10.761 1.00 88.75 85 ASP A N 1
ATOM 654 C CA . ASP A 1 85 ? 13.963 4.989 -10.711 1.00 88.75 85 ASP A CA 1
ATOM 655 C C . ASP A 1 85 ? 14.214 3.906 -11.770 1.00 88.75 85 ASP A C 1
ATOM 657 O O . ASP A 1 85 ? 13.425 2.985 -11.933 1.00 88.75 85 ASP A O 1
ATOM 661 N N . GLY A 1 86 ? 15.355 3.949 -12.459 1.00 86.38 86 GLY A N 1
ATOM 662 C CA . GLY A 1 86 ? 15.779 2.892 -13.390 1.00 86.38 86 GLY A CA 1
ATOM 663 C C . GLY A 1 86 ? 15.230 3.015 -14.819 1.00 86.38 86 GLY A C 1
ATOM 664 O O . GLY A 1 86 ? 14.252 3.707 -15.092 1.00 86.38 86 GLY A O 1
ATOM 665 N N . ALA A 1 87 ? 15.895 2.353 -15.770 1.00 89.62 87 ALA A N 1
ATOM 666 C CA . ALA A 1 87 ? 15.621 2.515 -17.205 1.00 89.62 87 ALA A CA 1
ATOM 667 C C . ALA A 1 87 ? 14.223 2.032 -17.633 1.00 89.62 87 ALA A C 1
ATOM 669 O O . ALA A 1 87 ? 13.686 2.516 -18.621 1.00 89.62 87 ALA A O 1
ATOM 670 N N . GLU A 1 88 ? 13.619 1.125 -16.866 1.00 93.50 88 GLU A N 1
ATOM 671 C CA . GLU A 1 88 ? 12.314 0.527 -17.165 1.00 93.50 88 GLU A CA 1
ATOM 672 C C . GLU A 1 88 ? 11.148 1.200 -16.416 1.00 93.50 88 GLU A C 1
ATOM 674 O O . GLU A 1 88 ? 10.014 0.740 -16.517 1.00 93.50 88 GLU A O 1
ATOM 679 N N . ALA A 1 89 ? 11.390 2.257 -15.632 1.00 95.12 89 ALA A N 1
ATOM 680 C CA . ALA A 1 89 ? 10.377 2.877 -14.769 1.00 95.12 89 ALA A CA 1
ATOM 681 C C . ALA A 1 89 ? 9.176 3.451 -15.542 1.00 95.12 89 ALA A C 1
ATOM 683 O O . ALA A 1 89 ? 9.308 3.850 -16.697 1.00 95.12 89 ALA A O 1
ATOM 684 N N . TYR A 1 90 ? 8.012 3.570 -14.896 1.00 96.38 90 TYR A N 1
ATOM 685 C CA . TYR A 1 90 ? 6.764 4.000 -15.545 1.00 96.38 90 TYR A CA 1
ATOM 686 C C . TYR A 1 90 ? 6.879 5.338 -16.297 1.00 96.38 90 TYR A C 1
ATOM 688 O O . TYR A 1 90 ? 6.294 5.494 -17.365 1.00 96.38 90 TYR A O 1
ATOM 696 N N . LEU A 1 91 ? 7.621 6.311 -15.758 1.00 94.44 91 LEU A N 1
ATOM 697 C CA . LEU A 1 91 ? 7.700 7.655 -16.340 1.00 94.44 91 LEU A CA 1
ATOM 698 C C . LEU A 1 91 ? 8.634 7.775 -17.552 1.00 94.44 91 LEU A C 1
ATOM 700 O O . LEU A 1 91 ? 8.524 8.758 -18.282 1.00 94.44 91 LEU A O 1
ATOM 704 N N . GLN A 1 92 ? 9.551 6.827 -17.765 1.00 93.25 92 GLN A N 1
ATOM 705 C CA . GLN A 1 92 ? 10.614 6.974 -18.774 1.00 93.25 92 GLN A CA 1
ATOM 706 C C . GLN A 1 92 ? 10.927 5.709 -19.579 1.00 93.25 92 GLN A C 1
ATOM 708 O O . GLN A 1 92 ? 11.530 5.804 -20.647 1.00 93.25 92 GLN A O 1
ATOM 713 N N . GLY A 1 93 ? 10.541 4.540 -19.074 1.00 92.88 93 GLY A N 1
ATOM 714 C CA . GLY A 1 93 ? 10.796 3.260 -19.709 1.00 92.88 93 GLY A CA 1
ATOM 715 C C . GLY A 1 93 ? 9.934 3.027 -20.948 1.00 92.88 93 GLY A C 1
ATOM 716 O O . GLY A 1 93 ? 8.933 3.716 -21.170 1.00 92.88 93 GLY A O 1
ATOM 717 N N . PRO A 1 94 ? 10.310 2.050 -21.783 1.00 94.06 94 PRO A N 1
ATOM 718 C CA . PRO A 1 94 ? 9.561 1.715 -22.983 1.00 94.06 94 PRO A CA 1
ATOM 719 C C . PRO A 1 94 ? 8.220 1.048 -22.640 1.00 94.06 94 PRO A C 1
ATOM 721 O O . PRO A 1 94 ? 8.126 0.196 -21.756 1.00 94.06 94 PRO A O 1
ATOM 724 N N . GLU A 1 95 ? 7.175 1.418 -23.387 1.00 95.56 95 GLU A N 1
ATOM 725 C CA . GLU A 1 95 ? 5.827 0.831 -23.299 1.00 95.56 95 GLU A CA 1
ATOM 726 C C . GLU A 1 95 ? 5.305 0.648 -21.844 1.00 95.56 95 GLU A C 1
ATOM 728 O O . GLU A 1 95 ? 4.877 -0.456 -21.492 1.00 95.56 95 GLU A O 1
ATOM 733 N N . PRO A 1 96 ? 5.299 1.684 -20.976 1.00 94.75 96 PRO A N 1
ATOM 734 C CA . PRO A 1 96 ? 5.042 1.538 -19.532 1.00 94.75 96 PRO A CA 1
ATOM 735 C C . PRO A 1 96 ? 3.650 0.980 -19.197 1.00 94.75 96 PRO A C 1
ATOM 737 O O . PRO A 1 96 ? 3.467 0.321 -18.173 1.00 94.75 96 PRO A O 1
ATOM 740 N N . GLU A 1 97 ? 2.677 1.173 -20.092 1.00 95.62 97 GLU A N 1
ATOM 741 C CA . GLU A 1 97 ? 1.349 0.554 -20.018 1.00 95.62 97 GLU A CA 1
ATOM 742 C C . GLU A 1 97 ? 1.426 -0.982 -20.082 1.00 95.62 97 GLU A C 1
ATOM 744 O O . GLU A 1 97 ? 0.728 -1.680 -19.354 1.00 95.62 97 GLU A O 1
ATOM 749 N N . LYS A 1 98 ? 2.312 -1.527 -20.919 1.00 95.50 98 LYS A N 1
ATOM 750 C CA . LYS A 1 98 ? 2.501 -2.971 -21.100 1.00 95.50 98 LYS A CA 1
ATOM 751 C C . LYS A 1 98 ? 3.491 -3.549 -20.094 1.00 95.50 98 LYS A C 1
ATOM 753 O O . LYS A 1 98 ? 3.321 -4.686 -19.660 1.00 95.50 98 LYS A O 1
ATOM 758 N N . THR A 1 99 ? 4.526 -2.793 -19.733 1.00 95.38 99 THR A N 1
ATOM 759 C CA . THR A 1 99 ? 5.583 -3.258 -18.829 1.00 95.38 99 THR A CA 1
ATOM 760 C C . THR A 1 99 ? 5.195 -3.057 -17.368 1.00 95.38 99 THR A C 1
ATOM 762 O O . THR A 1 99 ? 4.989 -4.034 -16.657 1.00 95.38 99 THR A O 1
ATOM 765 N N . GLN A 1 100 ? 5.045 -1.821 -16.903 1.00 97.56 100 GLN A N 1
ATOM 766 C CA . GLN A 1 100 ? 4.811 -1.526 -15.488 1.00 97.56 100 GLN A CA 1
ATOM 767 C C . GLN A 1 100 ? 3.353 -1.751 -15.093 1.00 97.56 100 GLN A C 1
ATOM 769 O O . GLN A 1 100 ? 3.063 -2.575 -14.223 1.00 97.56 100 GLN A O 1
ATOM 774 N N . LYS A 1 101 ? 2.419 -1.093 -15.785 1.00 97.31 101 LYS A N 1
ATOM 775 C CA . LYS A 1 101 ? 0.992 -1.260 -15.503 1.00 97.31 101 LYS A CA 1
ATOM 776 C C . LYS A 1 101 ? 0.523 -2.675 -15.835 1.00 97.31 101 LYS A C 1
ATOM 778 O O . LYS A 1 101 ? -0.137 -3.279 -15.002 1.00 97.31 101 LYS A O 1
ATOM 783 N N . GLY A 1 102 ? 0.946 -3.253 -16.961 1.00 97.88 102 GLY A N 1
ATOM 784 C CA . GLY A 1 102 ? 0.608 -4.635 -17.319 1.00 97.88 102 GLY A CA 1
ATOM 785 C C . GLY A 1 102 ? 1.042 -5.669 -16.270 1.00 97.88 102 GLY A C 1
ATOM 786 O O . GLY A 1 102 ? 0.290 -6.594 -15.958 1.00 97.88 102 GLY A O 1
ATOM 787 N N . ARG A 1 103 ? 2.216 -5.495 -15.645 1.00 98.12 103 ARG A N 1
ATOM 788 C CA . ARG A 1 103 ? 2.655 -6.341 -14.517 1.00 98.12 103 ARG A CA 1
ATOM 789 C C . ARG A 1 103 ? 1.754 -6.169 -13.294 1.00 98.12 103 ARG A C 1
ATOM 791 O O . ARG A 1 103 ? 1.356 -7.160 -12.684 1.00 98.12 103 ARG A O 1
ATOM 798 N N . VAL A 1 104 ? 1.404 -4.934 -12.945 1.00 98.62 104 VAL A N 1
ATOM 799 C CA . VAL A 1 104 ? 0.488 -4.640 -11.833 1.00 98.62 104 VAL A CA 1
ATOM 800 C C . VAL A 1 104 ? -0.907 -5.214 -12.092 1.00 98.62 104 VAL A C 1
ATOM 802 O O . VAL A 1 104 ? -1.460 -5.867 -11.213 1.00 98.62 104 VAL A O 1
ATOM 805 N N . GLU A 1 105 ? -1.455 -5.047 -13.295 1.00 98.50 105 GLU A N 1
ATOM 806 C CA . GLU A 1 105 ? -2.750 -5.604 -13.704 1.00 98.50 105 GLU A CA 1
ATOM 807 C C . GLU A 1 105 ? -2.775 -7.129 -13.602 1.00 98.50 105 GLU A C 1
ATOM 809 O O . GLU A 1 105 ? -3.760 -7.699 -13.131 1.00 98.50 105 GLU A O 1
ATOM 814 N N . LYS A 1 106 ? -1.671 -7.797 -13.959 1.00 98.38 106 LYS A N 1
ATOM 815 C CA . LYS A 1 106 ? -1.526 -9.245 -13.776 1.00 98.38 106 LYS A CA 1
ATOM 816 C C . LYS A 1 106 ? -1.633 -9.647 -12.301 1.00 98.38 106 LYS A C 1
ATOM 818 O O . LYS A 1 106 ? -2.337 -10.604 -11.986 1.00 98.38 106 LYS A O 1
ATOM 823 N N . VAL A 1 107 ? -1.000 -8.900 -11.391 1.00 98.75 107 VAL A N 1
ATOM 824 C CA . VAL A 1 107 ? -1.100 -9.144 -9.938 1.00 98.75 107 VAL A CA 1
ATOM 825 C C . VAL A 1 107 ? -2.500 -8.829 -9.410 1.00 98.75 107 VAL A C 1
ATOM 827 O O . VAL A 1 107 ? -3.021 -9.598 -8.607 1.00 98.75 107 VAL A O 1
ATOM 830 N N . ILE A 1 108 ? -3.138 -7.752 -9.882 1.00 98.56 108 ILE A N 1
ATOM 831 C CA . ILE A 1 108 ? -4.524 -7.413 -9.525 1.00 98.56 108 ILE A CA 1
ATOM 832 C C . ILE A 1 108 ? -5.458 -8.557 -9.913 1.00 98.56 108 ILE A C 1
ATOM 834 O O . ILE A 1 108 ? -6.229 -9.027 -9.079 1.00 98.56 108 ILE A O 1
ATOM 838 N N . LYS A 1 109 ? -5.367 -9.037 -11.158 1.00 98.00 109 LYS A N 1
ATOM 839 C CA . LYS A 1 109 ? -6.188 -10.150 -11.630 1.00 98.00 109 LYS A CA 1
ATOM 840 C C . LYS A 1 109 ? -5.955 -11.407 -10.792 1.00 98.00 109 LYS A C 1
ATOM 842 O O . LYS A 1 109 ? -6.922 -12.011 -10.345 1.00 98.00 109 LYS A O 1
ATOM 847 N N . ALA A 1 110 ? -4.698 -11.760 -10.533 1.00 97.88 110 ALA A N 1
ATOM 848 C CA . ALA A 1 110 ? -4.374 -12.929 -9.725 1.00 97.88 110 ALA A CA 1
ATOM 849 C C . ALA A 1 110 ? -4.876 -12.809 -8.275 1.00 97.88 110 ALA A C 1
ATOM 851 O O . ALA A 1 110 ? -5.332 -13.796 -7.713 1.00 97.88 110 ALA A O 1
ATOM 852 N N . ALA A 1 111 ? -4.840 -11.616 -7.671 1.00 97.44 111 ALA A N 1
ATOM 853 C CA . ALA A 1 111 ? -5.363 -11.385 -6.324 1.00 97.44 111 ALA A CA 1
ATOM 854 C C . ALA A 1 111 ? -6.895 -11.491 -6.267 1.00 97.44 111 ALA A C 1
ATOM 856 O O . ALA A 1 111 ? -7.433 -12.076 -5.327 1.00 97.44 111 ALA A O 1
ATOM 857 N N . ILE A 1 112 ? -7.590 -10.976 -7.291 1.00 95.19 112 ILE A N 1
ATOM 858 C CA . ILE A 1 112 ? -9.040 -11.148 -7.452 1.00 95.19 112 ILE A CA 1
ATOM 859 C C . ILE A 1 112 ? -9.379 -12.637 -7.577 1.00 95.19 112 ILE A C 1
ATOM 861 O O . ILE A 1 112 ? -10.245 -13.120 -6.851 1.00 95.19 112 ILE A O 1
ATOM 865 N N . ASP A 1 113 ? -8.679 -13.362 -8.455 1.00 93.69 113 ASP A N 1
ATOM 866 C CA . ASP A 1 113 ? -8.908 -14.791 -8.691 1.00 93.69 113 ASP A CA 1
ATOM 867 C C . ASP A 1 113 ? -8.598 -15.636 -7.439 1.00 93.69 113 ASP A C 1
ATOM 869 O O . ASP A 1 113 ? -9.326 -16.578 -7.138 1.00 93.69 113 ASP A O 1
ATOM 873 N N . ALA A 1 114 ? -7.548 -15.285 -6.689 1.00 91.88 114 ALA A N 1
ATOM 874 C CA . ALA A 1 114 ? -7.163 -15.954 -5.444 1.00 91.88 114 ALA A CA 1
ATOM 875 C C . ALA A 1 114 ? -8.049 -15.578 -4.247 1.00 91.88 114 ALA A C 1
ATOM 877 O O . ALA A 1 114 ? -7.926 -16.173 -3.181 1.00 91.88 114 ALA A O 1
ATOM 878 N N . GLY A 1 115 ? -8.914 -14.572 -4.385 1.00 93.44 115 GLY A N 1
ATOM 879 C CA . GLY A 1 115 ? -9.714 -14.101 -3.269 1.00 93.44 115 GLY A CA 1
ATOM 880 C C . GLY A 1 115 ? -8.846 -13.564 -2.127 1.00 93.44 115 GLY A C 1
ATOM 881 O O . GLY A 1 115 ? -9.045 -13.947 -0.973 1.00 93.44 115 GLY A O 1
ATOM 882 N N . ILE A 1 116 ? -7.943 -12.623 -2.424 1.00 95.50 116 ILE A N 1
ATOM 883 C CA . ILE A 1 116 ? -7.230 -11.800 -1.429 1.00 95.50 116 ILE A CA 1
ATOM 884 C C . ILE A 1 116 ? -7.245 -10.313 -1.823 1.00 95.50 116 ILE A C 1
ATOM 886 O O . ILE A 1 116 ? -7.532 -9.962 -2.967 1.00 95.50 116 ILE A O 1
ATOM 890 N N . TYR A 1 117 ? -6.910 -9.410 -0.896 1.00 97.94 117 TYR A N 1
ATOM 891 C CA . TYR A 1 117 ? -6.768 -7.986 -1.218 1.00 97.94 117 TYR A CA 1
ATOM 892 C C . TYR A 1 117 ? -5.488 -7.705 -2.028 1.00 97.94 117 TYR A C 1
ATOM 894 O O . TYR A 1 117 ? -4.484 -8.411 -1.919 1.00 97.94 117 TYR A O 1
ATOM 902 N N . VAL A 1 118 ? -5.479 -6.607 -2.788 1.00 98.38 118 VAL A N 1
ATOM 903 C CA . VAL A 1 118 ? -4.280 -6.090 -3.466 1.00 98.38 118 VAL A CA 1
ATOM 904 C C . VAL A 1 118 ? -4.069 -4.611 -3.153 1.00 98.38 118 VAL A C 1
ATOM 906 O O . VAL A 1 118 ? -4.999 -3.810 -3.227 1.00 98.38 118 VAL A O 1
ATOM 909 N N . ILE A 1 119 ? -2.836 -4.238 -2.809 1.00 98.75 119 ILE A N 1
ATOM 910 C CA . ILE A 1 119 ? -2.397 -2.841 -2.737 1.00 98.75 119 ILE A CA 1
ATOM 911 C C . ILE A 1 119 ? -1.735 -2.497 -4.070 1.00 98.75 119 ILE A C 1
ATOM 913 O O . ILE A 1 119 ? -0.695 -3.065 -4.408 1.00 98.75 119 ILE A O 1
ATOM 917 N N . VAL A 1 120 ? -2.324 -1.548 -4.795 1.00 98.56 120 VAL A N 1
ATOM 918 C CA . VAL A 1 120 ? -1.739 -0.951 -6.001 1.00 98.56 120 VAL A CA 1
ATOM 919 C C . VAL A 1 120 ? -0.887 0.235 -5.576 1.00 98.56 120 VAL A C 1
ATOM 921 O O . VAL A 1 120 ? -1.406 1.266 -5.153 1.00 98.56 120 VAL A O 1
ATOM 924 N N . ASP A 1 121 ? 0.428 0.065 -5.626 1.00 98.31 121 ASP A N 1
ATOM 925 C CA . ASP A 1 121 ? 1.373 1.004 -5.039 1.00 98.31 121 ASP A CA 1
ATOM 926 C C . ASP A 1 121 ? 2.117 1.787 -6.121 1.00 98.31 121 ASP A C 1
ATOM 928 O O . ASP A 1 121 ? 2.904 1.234 -6.886 1.00 98.31 121 ASP A O 1
ATOM 932 N N . TRP A 1 122 ? 1.867 3.097 -6.158 1.00 96.44 122 TRP A N 1
ATOM 933 C CA . TRP A 1 122 ? 2.650 4.059 -6.931 1.00 96.44 122 TRP A CA 1
ATOM 934 C C . TRP A 1 122 ? 3.995 4.277 -6.220 1.00 96.44 122 TRP A C 1
ATOM 936 O O . TRP A 1 122 ? 4.124 5.150 -5.356 1.00 96.44 122 TRP A O 1
ATOM 946 N N . HIS A 1 123 ? 4.979 3.429 -6.531 1.00 95.88 123 HIS A N 1
ATOM 947 C CA . HIS A 1 123 ? 6.242 3.324 -5.801 1.00 95.88 123 HIS A CA 1
ATOM 948 C C . HIS A 1 123 ? 7.244 4.402 -6.223 1.00 95.88 123 HIS A C 1
ATOM 950 O O . HIS A 1 123 ? 8.175 4.148 -6.982 1.00 95.88 123 HIS A O 1
ATOM 956 N N . THR A 1 124 ? 7.038 5.623 -5.736 1.00 90.88 124 THR A N 1
ATOM 957 C CA . THR A 1 124 ? 7.914 6.771 -6.007 1.00 90.88 124 THR A CA 1
ATOM 958 C C . THR A 1 124 ? 8.642 7.238 -4.756 1.00 90.88 124 THR A C 1
ATOM 960 O O . THR A 1 124 ? 8.084 7.259 -3.653 1.00 90.88 124 THR A O 1
ATOM 963 N N . HIS A 1 125 ? 9.879 7.690 -4.943 1.00 83.31 125 HIS A N 1
ATOM 964 C CA . HIS A 1 125 ? 10.657 8.355 -3.899 1.00 83.31 125 HIS A CA 1
ATOM 965 C C . HIS A 1 125 ? 10.615 9.883 -4.011 1.00 83.31 125 HIS A C 1
ATOM 967 O O . HIS A 1 125 ? 10.894 10.581 -3.037 1.00 83.31 125 HIS A O 1
ATOM 973 N N . ASN A 1 126 ? 10.192 10.415 -5.158 1.00 79.00 126 ASN A N 1
ATOM 974 C CA . ASN A 1 126 ? 10.215 11.848 -5.431 1.00 79.00 126 ASN A CA 1
ATOM 975 C C . ASN A 1 126 ? 8.907 12.579 -5.097 1.00 79.00 126 ASN A C 1
ATOM 977 O O . ASN A 1 126 ? 8.933 13.791 -4.878 1.00 79.00 126 ASN A O 1
ATOM 981 N N . ALA A 1 127 ? 7.772 11.880 -4.967 1.00 64.00 127 ALA A N 1
ATOM 982 C CA . ALA A 1 127 ? 6.506 12.539 -4.611 1.00 64.00 127 ALA A CA 1
ATOM 983 C C . ALA A 1 127 ? 6.479 13.115 -3.182 1.00 64.00 127 ALA A C 1
ATOM 985 O O . ALA A 1 127 ? 5.651 13.973 -2.883 1.00 64.00 127 ALA A O 1
ATOM 986 N N . LEU A 1 128 ? 7.367 12.651 -2.294 1.00 63.06 128 LEU A N 1
ATOM 987 C CA . LEU A 1 128 ? 7.407 13.047 -0.881 1.00 63.06 128 LEU A CA 1
ATOM 988 C C . LEU A 1 128 ? 8.443 14.142 -0.569 1.00 63.06 128 LEU A C 1
ATOM 990 O O . LEU A 1 128 ? 8.503 14.590 0.575 1.00 63.06 128 LEU A O 1
ATOM 994 N N . ASN A 1 129 ? 9.218 14.610 -1.554 1.00 61.28 129 ASN A N 1
ATOM 995 C CA . ASN A 1 129 ? 10.257 15.641 -1.382 1.00 61.28 129 ASN A CA 1
ATOM 996 C C . ASN A 1 129 ? 9.695 17.079 -1.312 1.00 61.28 129 ASN A C 1
ATOM 998 O O . ASN A 1 129 ? 10.355 18.031 -1.715 1.00 61.28 129 ASN A O 1
ATOM 1002 N N . GLN A 1 130 ? 8.465 17.240 -0.822 1.00 59.16 130 GLN A N 1
ATOM 1003 C CA . GLN A 1 130 ? 7.735 18.509 -0.763 1.00 59.16 130 GLN A CA 1
ATOM 1004 C C . GLN A 1 130 ? 7.523 18.930 0.698 1.00 59.16 130 GLN A C 1
ATOM 1006 O O . GLN A 1 130 ? 7.388 18.076 1.582 1.00 59.16 130 GLN A O 1
ATOM 1011 N N . GLU A 1 131 ? 7.449 20.237 0.974 1.00 64.12 131 GLU A N 1
ATOM 1012 C CA . GLU A 1 131 ? 7.048 20.712 2.302 1.00 64.12 131 GLU A CA 1
ATOM 1013 C C . GLU A 1 131 ? 5.654 20.161 2.659 1.00 64.12 131 GLU A C 1
ATOM 1015 O O . GLU A 1 131 ? 4.788 20.002 1.801 1.00 64.12 131 GLU A O 1
ATOM 1020 N N . VAL A 1 132 ? 5.390 19.878 3.942 1.00 66.50 132 VAL A N 1
ATOM 1021 C CA . VAL A 1 132 ? 4.179 19.153 4.397 1.00 66.50 132 VAL A CA 1
ATOM 1022 C C . VAL A 1 132 ? 2.865 19.760 3.876 1.00 66.50 132 VAL A C 1
ATOM 1024 O O . VAL A 1 132 ? 1.900 19.035 3.624 1.00 66.50 132 VAL A O 1
ATOM 1027 N N . LYS A 1 133 ? 2.804 21.087 3.703 1.00 70.38 133 LYS A N 1
ATOM 1028 C CA . LYS A 1 133 ? 1.623 21.768 3.147 1.00 70.38 133 LYS A CA 1
ATOM 1029 C C . LYS A 1 133 ? 1.424 21.452 1.666 1.00 70.38 133 LYS A C 1
ATOM 1031 O O . LYS A 1 133 ? 0.303 21.156 1.262 1.00 70.38 133 LYS A O 1
ATOM 1036 N N . GLU A 1 134 ? 2.493 21.487 0.886 1.00 81.31 134 GLU A N 1
ATOM 1037 C CA . GLU A 1 134 ? 2.466 21.181 -0.543 1.00 81.31 134 GLU A CA 1
ATOM 1038 C C . GLU A 1 134 ? 2.169 19.700 -0.768 1.00 81.31 134 GLU A C 1
ATOM 1040 O O . GLU A 1 134 ? 1.295 19.362 -1.569 1.00 81.31 134 GLU A O 1
ATOM 1045 N N . LEU A 1 135 ? 2.782 18.826 0.037 1.00 83.94 135 LEU A N 1
ATOM 1046 C CA . LEU A 1 135 ? 2.505 17.395 0.014 1.00 83.94 135 LEU A CA 1
ATOM 1047 C C . LEU A 1 135 ? 1.024 17.102 0.283 1.00 83.94 135 LEU A C 1
ATOM 1049 O O . LEU A 1 135 ? 0.402 16.350 -0.464 1.00 83.94 135 LEU A O 1
ATOM 1053 N N . LYS A 1 136 ? 0.428 17.722 1.310 1.00 88.25 136 LYS A N 1
ATOM 1054 C CA . LYS A 1 136 ? -0.996 17.534 1.612 1.00 88.25 136 LYS A CA 1
ATOM 1055 C C . LYS A 1 136 ? -1.888 17.971 0.448 1.00 88.25 136 LYS A C 1
ATOM 1057 O O . LYS A 1 136 ? -2.847 17.275 0.127 1.00 88.25 136 LYS A O 1
ATOM 1062 N N . VAL A 1 137 ? -1.600 19.114 -0.176 1.00 90.94 137 VAL A N 1
ATOM 1063 C CA . VAL A 1 137 ? -2.381 19.610 -1.323 1.00 90.94 137 VAL A CA 1
ATOM 1064 C C . VAL A 1 137 ? -2.277 18.649 -2.506 1.00 90.94 137 VAL A C 1
ATOM 1066 O O . VAL A 1 137 ? -3.291 18.332 -3.125 1.00 90.94 137 VAL A O 1
ATOM 1069 N N . TYR A 1 138 ? -1.075 18.152 -2.800 1.00 89.94 138 TYR A N 1
ATOM 1070 C CA . TYR A 1 138 ? -0.855 17.139 -3.831 1.00 89.94 138 TYR A CA 1
ATOM 1071 C C . TYR A 1 138 ? -1.634 15.848 -3.539 1.00 89.94 138 TYR A C 1
ATOM 1073 O O . TYR A 1 138 ? -2.386 15.371 -4.389 1.00 89.94 138 TYR A O 1
ATOM 1081 N N . GLN A 1 139 ? -1.531 15.327 -2.316 1.00 93.38 139 GLN A N 1
ATOM 1082 C CA . GLN A 1 139 ? -2.238 14.119 -1.896 1.00 93.38 139 GLN A CA 1
ATOM 1083 C C . GLN A 1 139 ? -3.760 14.292 -1.941 1.00 93.38 139 GLN A C 1
ATOM 1085 O O . GLN A 1 139 ? -4.456 13.378 -2.375 1.00 93.38 139 GLN A O 1
ATOM 1090 N N . GLN A 1 140 ? -4.285 15.461 -1.556 1.00 95.75 140 GLN A N 1
ATOM 1091 C CA . GLN A 1 140 ? -5.722 15.736 -1.632 1.00 95.75 140 GLN A CA 1
ATOM 1092 C C . GLN A 1 140 ? -6.219 15.695 -3.078 1.00 95.75 140 GLN A C 1
ATOM 1094 O O . GLN A 1 140 ? -7.249 15.085 -3.333 1.00 95.75 140 GLN A O 1
ATOM 1099 N N . LYS A 1 141 ? -5.464 16.246 -4.039 1.00 95.94 141 LYS A N 1
ATOM 1100 C CA . LYS A 1 141 ? -5.829 16.166 -5.464 1.00 95.94 141 LYS A CA 1
ATOM 1101 C C . LYS A 1 141 ? -5.919 14.721 -5.958 1.00 95.94 141 LYS A C 1
ATOM 1103 O O . LYS A 1 141 ? -6.821 14.406 -6.727 1.00 95.94 141 LYS A O 1
ATOM 1108 N N . ILE A 1 142 ? -5.011 13.850 -5.514 1.00 95.94 142 ILE A N 1
ATOM 1109 C CA . ILE A 1 142 ? -5.055 12.420 -5.855 1.00 95.94 142 ILE A CA 1
ATOM 1110 C C . ILE A 1 142 ? -6.274 11.753 -5.219 1.00 95.94 142 ILE A C 1
ATOM 1112 O O . ILE A 1 142 ? -6.993 11.031 -5.903 1.00 95.94 142 ILE A O 1
ATOM 1116 N N . VAL A 1 143 ? -6.532 12.014 -3.933 1.00 97.56 143 VAL A N 1
ATOM 1117 C CA . VAL A 1 143 ? -7.720 11.496 -3.241 1.00 97.56 143 VAL A CA 1
ATOM 1118 C C . VAL A 1 143 ? -8.992 11.923 -3.966 1.00 97.56 143 VAL A C 1
ATOM 1120 O O . VAL A 1 143 ? -9.833 11.075 -4.237 1.00 97.56 143 VAL A O 1
ATOM 1123 N N . ASP A 1 144 ? -9.120 13.200 -4.322 1.00 97.81 144 ASP A N 1
ATOM 1124 C CA . ASP A 1 144 ? -10.301 13.732 -5.002 1.00 97.81 144 ASP A CA 1
ATOM 1125 C C . ASP A 1 144 ? -10.476 13.102 -6.393 1.00 97.81 144 ASP A C 1
ATOM 1127 O O . ASP A 1 144 ? -11.586 12.718 -6.762 1.00 97.81 144 ASP A O 1
ATOM 1131 N N . ALA A 1 145 ? -9.380 12.930 -7.141 1.00 97.88 145 ALA A N 1
ATOM 1132 C CA . ALA A 1 145 ? -9.398 12.275 -8.447 1.00 97.88 145 ALA A CA 1
ATOM 1133 C C . ALA A 1 145 ? -9.818 10.801 -8.352 1.00 97.88 145 ALA A C 1
ATOM 1135 O O . ALA A 1 145 ? -10.650 10.353 -9.140 1.00 97.88 145 ALA A O 1
ATOM 1136 N N . ILE A 1 146 ? -9.297 10.057 -7.368 1.00 97.69 146 ILE A N 1
ATOM 1137 C CA . ILE A 1 146 ? -9.715 8.672 -7.118 1.00 97.69 146 ILE A CA 1
ATOM 1138 C C . ILE A 1 146 ? -11.185 8.649 -6.703 1.00 97.69 146 ILE A C 1
ATOM 1140 O O . ILE A 1 146 ? -11.955 7.894 -7.279 1.00 97.69 146 ILE A O 1
ATOM 1144 N N . ARG A 1 147 ? -11.613 9.505 -5.767 1.00 97.88 147 ARG A N 1
ATOM 1145 C CA . ARG A 1 147 ? -12.990 9.529 -5.240 1.00 97.88 147 ARG A CA 1
ATOM 1146 C C . ARG A 1 147 ? -14.043 9.946 -6.261 1.00 97.88 147 ARG A C 1
ATOM 1148 O O . ARG A 1 147 ? -15.208 9.603 -6.079 1.00 97.88 147 ARG A O 1
ATOM 1155 N N . ALA A 1 148 ? -13.654 10.632 -7.333 1.00 97.25 148 ALA A N 1
ATOM 1156 C CA . ALA A 1 148 ? -14.536 10.904 -8.464 1.00 97.25 148 ALA A CA 1
ATOM 1157 C C . ALA A 1 148 ? -14.930 9.630 -9.243 1.00 97.25 148 ALA A C 1
ATOM 1159 O O . ALA A 1 148 ? -15.942 9.642 -9.942 1.00 97.25 148 ALA A O 1
ATOM 1160 N N . ILE A 1 149 ? -14.151 8.548 -9.123 1.00 97.62 149 ILE A N 1
ATOM 1161 C CA . ILE A 1 149 ? -14.348 7.272 -9.832 1.00 97.62 149 ILE A CA 1
ATOM 1162 C C . ILE A 1 149 ? -14.690 6.148 -8.842 1.00 97.62 149 ILE A C 1
ATOM 1164 O O . ILE A 1 149 ? -15.630 5.388 -9.060 1.00 97.62 149 ILE A O 1
ATOM 1168 N N . ASP A 1 150 ? -13.941 6.064 -7.745 1.00 97.38 150 ASP A N 1
ATOM 1169 C CA . ASP A 1 150 ? -14.027 5.045 -6.705 1.00 97.38 150 ASP A CA 1
ATOM 1170 C C . ASP A 1 150 ? -14.320 5.691 -5.336 1.00 97.38 150 ASP A C 1
ATOM 1172 O O . ASP A 1 150 ? -13.404 6.144 -4.629 1.00 97.38 150 ASP A O 1
ATOM 1176 N N . PRO A 1 151 ? -15.603 5.759 -4.942 1.00 95.12 151 PRO A N 1
ATOM 1177 C CA . PRO A 1 151 ? -16.013 6.458 -3.730 1.00 95.12 151 PRO A CA 1
ATOM 11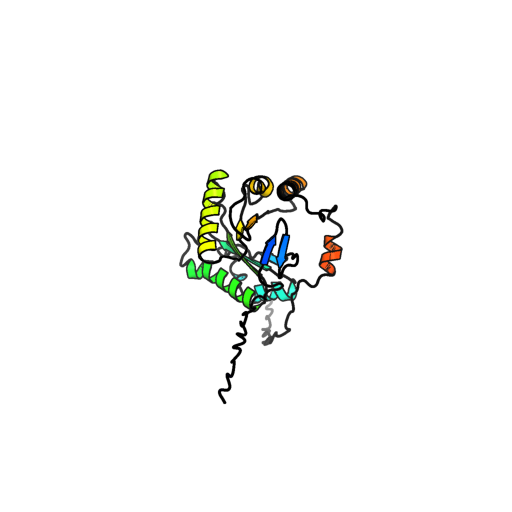78 C C . PRO A 1 151 ? -15.648 5.732 -2.426 1.00 95.12 151 PRO A C 1
ATOM 1180 O O . PRO A 1 151 ? -15.640 6.378 -1.375 1.00 95.12 151 PRO A O 1
ATOM 1183 N N . GLU A 1 152 ? -15.347 4.427 -2.459 1.00 94.62 152 GLU A N 1
ATOM 1184 C CA . GLU A 1 152 ? -15.387 3.587 -1.254 1.00 94.62 152 GLU A CA 1
ATOM 1185 C C . GLU A 1 152 ? -14.084 2.827 -0.953 1.00 94.62 152 GLU A C 1
ATOM 1187 O O . GLU A 1 152 ? -13.807 2.597 0.225 1.00 94.62 152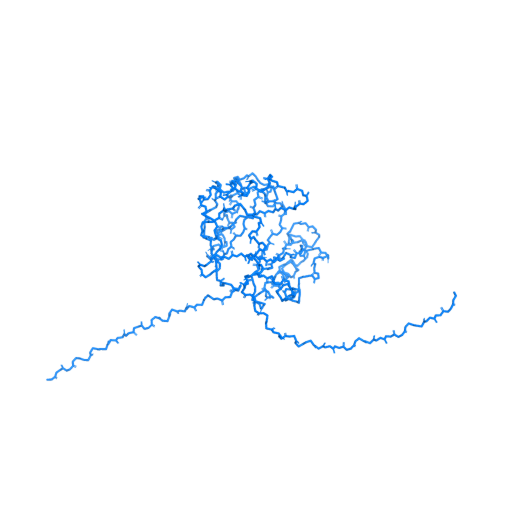 GLU A O 1
ATOM 1192 N N . ASN A 1 153 ? -13.237 2.477 -1.929 1.00 96.62 153 ASN A N 1
ATOM 1193 C CA . ASN A 1 153 ? -12.026 1.701 -1.619 1.00 96.62 153 ASN A CA 1
ATOM 1194 C C . ASN A 1 153 ? -11.024 2.457 -0.746 1.00 96.62 153 ASN A C 1
ATOM 1196 O O . ASN A 1 153 ? -10.944 3.687 -0.773 1.00 96.62 153 ASN A O 1
ATOM 1200 N N . LEU A 1 154 ? -10.225 1.713 0.023 1.00 96.88 154 LEU A N 1
ATOM 1201 C CA . LEU A 1 154 ? -9.172 2.298 0.849 1.00 96.88 154 LEU A CA 1
ATOM 1202 C C . LEU A 1 154 ? -8.165 3.075 -0.002 1.00 96.88 154 LEU A C 1
ATOM 1204 O O . LEU A 1 154 ? -7.732 2.601 -1.048 1.00 96.88 154 LEU A O 1
ATOM 1208 N N . ILE A 1 155 ? -7.724 4.225 0.502 1.00 98.31 155 ILE A N 1
ATOM 1209 C CA . ILE A 1 155 ? -6.557 4.931 -0.032 1.00 98.31 155 ILE A CA 1
ATOM 1210 C C . ILE A 1 155 ? -5.492 4.975 1.062 1.00 98.31 155 ILE A C 1
ATOM 1212 O O . ILE A 1 155 ? -5.729 5.505 2.152 1.00 98.31 155 ILE A O 1
ATOM 1216 N N . LEU A 1 156 ? -4.317 4.413 0.772 1.00 97.25 156 LEU A N 1
ATOM 1217 C CA . LEU A 1 156 ? -3.146 4.478 1.643 1.00 97.25 156 LEU A CA 1
ATOM 1218 C C . LEU A 1 156 ? -2.283 5.676 1.243 1.00 97.25 156 LEU A C 1
ATOM 1220 O O . LEU A 1 156 ? -1.866 5.798 0.095 1.00 97.25 156 LEU A O 1
ATOM 1224 N N . ILE A 1 157 ? -2.008 6.558 2.196 1.00 95.44 157 ILE A N 1
ATOM 1225 C CA . ILE A 1 157 ? -1.296 7.813 1.966 1.00 95.44 157 ILE A CA 1
ATOM 1226 C C . ILE A 1 157 ? 0.084 7.738 2.611 1.00 95.44 157 ILE A C 1
ATOM 1228 O O . ILE A 1 157 ? 0.204 7.588 3.829 1.00 95.44 157 ILE A O 1
ATOM 1232 N N . GLY A 1 158 ? 1.135 7.861 1.799 1.00 92.69 158 GLY A N 1
ATOM 1233 C CA . GLY A 1 158 ? 2.506 7.987 2.291 1.00 92.69 158 GLY A CA 1
ATOM 1234 C C . GLY A 1 158 ? 2.696 9.237 3.153 1.00 92.69 158 GLY A C 1
ATOM 1235 O O . GLY A 1 158 ? 2.003 10.242 2.989 1.00 92.69 158 GLY A O 1
ATOM 1236 N N . THR A 1 159 ? 3.652 9.197 4.076 1.00 91.44 159 THR A N 1
ATOM 1237 C CA . THR A 1 159 ? 4.004 10.354 4.918 1.00 91.44 159 THR A CA 1
ATOM 1238 C C . THR A 1 159 ? 5.463 10.767 4.689 1.00 91.44 159 THR A C 1
ATOM 1240 O O . THR A 1 159 ? 6.238 9.976 4.148 1.00 91.44 159 THR A O 1
ATOM 1243 N N . PRO A 1 160 ? 5.877 11.998 5.048 1.00 88.12 160 PRO A N 1
ATOM 1244 C CA . PRO A 1 160 ? 7.267 12.419 4.892 1.00 88.12 160 PRO A CA 1
ATOM 1245 C C . PRO A 1 160 ? 8.267 11.478 5.571 1.00 88.12 160 PRO A C 1
ATOM 1247 O O . PRO A 1 160 ? 7.918 10.704 6.472 1.00 88.12 160 PRO A O 1
ATOM 1250 N N . THR A 1 161 ? 9.531 11.596 5.156 1.00 88.31 161 THR A N 1
ATOM 1251 C CA . THR A 1 161 ? 10.652 10.827 5.717 1.00 88.31 161 THR A CA 1
ATOM 1252 C C . THR A 1 161 ? 10.418 9.322 5.569 1.00 88.31 161 THR A C 1
ATOM 1254 O O . THR A 1 161 ? 10.334 8.597 6.555 1.00 88.31 161 THR A O 1
ATOM 1257 N N . TYR A 1 162 ? 10.277 8.858 4.322 1.00 91.31 162 TYR A N 1
ATOM 1258 C CA . TYR A 1 162 ? 10.071 7.440 3.998 1.00 91.31 162 TYR A CA 1
ATOM 1259 C C . TYR A 1 162 ? 8.863 6.826 4.721 1.00 91.31 162 TYR A C 1
ATOM 1261 O O . TYR A 1 162 ? 8.947 5.725 5.259 1.00 91.31 162 TYR A O 1
ATOM 1269 N N . SER A 1 163 ? 7.737 7.543 4.749 1.00 93.44 163 SER A N 1
ATOM 1270 C CA . SER A 1 163 ? 6.526 7.150 5.473 1.00 93.44 163 SER A CA 1
ATOM 1271 C C . SER A 1 163 ? 6.739 6.955 6.975 1.00 93.44 163 SER A C 1
ATOM 1273 O O . SER A 1 163 ? 6.291 5.963 7.535 1.00 93.44 163 SER A O 1
ATOM 1275 N N . GLN A 1 164 ? 7.422 7.887 7.646 1.00 93.75 164 GLN A N 1
ATOM 1276 C CA . GLN A 1 164 ? 7.572 7.873 9.112 1.00 93.75 164 GLN A CA 1
ATOM 1277 C C . GLN A 1 164 ? 6.844 9.022 9.818 1.00 93.75 164 GLN A C 1
ATOM 1279 O O . GLN A 1 164 ? 6.647 8.962 11.031 1.00 93.75 164 GLN A O 1
ATOM 1284 N N . GLY A 1 165 ? 6.435 10.063 9.089 1.00 92.75 165 GLY A N 1
ATOM 1285 C CA . GLY A 1 165 ? 5.790 11.270 9.621 1.00 92.75 165 GLY A CA 1
ATOM 1286 C C . GLY A 1 165 ? 4.308 11.128 9.996 1.00 92.75 165 GLY A C 1
ATOM 1287 O O . GLY A 1 165 ? 3.548 12.083 9.832 1.00 92.75 165 GLY A O 1
ATOM 1288 N N . VAL A 1 166 ? 3.856 9.961 10.463 1.00 93.62 166 VAL A N 1
ATOM 1289 C CA . VAL A 1 166 ? 2.434 9.700 10.781 1.00 93.62 166 VAL A CA 1
ATOM 1290 C C . VAL A 1 166 ? 1.899 10.537 11.949 1.00 93.62 166 VAL A C 1
ATOM 1292 O O . VAL A 1 166 ? 0.725 10.908 11.970 1.00 93.62 166 VAL A O 1
ATOM 1295 N N . ASP A 1 167 ? 2.763 10.894 12.896 1.00 92.06 167 ASP A N 1
ATOM 1296 C CA . ASP A 1 167 ? 2.469 11.767 14.033 1.00 92.06 167 ASP A CA 1
ATOM 1297 C C . ASP A 1 167 ? 2.061 13.171 13.569 1.00 92.06 167 ASP A C 1
ATOM 1299 O O . ASP A 1 167 ? 1.075 13.732 14.048 1.00 92.06 167 ASP A O 1
ATOM 1303 N N . THR A 1 168 ? 2.761 13.713 12.572 1.00 91.19 168 THR A N 1
ATOM 1304 C CA . THR A 1 168 ? 2.416 15.006 11.966 1.00 91.19 168 THR A CA 1
ATOM 1305 C C . THR A 1 168 ? 1.196 14.907 11.052 1.00 91.19 168 THR A C 1
ATOM 1307 O O . THR A 1 168 ? 0.294 15.744 11.149 1.00 91.19 168 THR A O 1
ATOM 1310 N N . ALA A 1 169 ? 1.100 13.856 10.231 1.00 90.69 169 ALA A N 1
ATOM 1311 C CA . ALA A 1 169 ? -0.037 13.634 9.336 1.00 90.69 169 ALA A CA 1
ATOM 1312 C C . ALA A 1 169 ? -1.370 13.511 10.099 1.00 90.69 169 ALA A C 1
ATOM 1314 O O . ALA A 1 169 ? -2.376 14.095 9.693 1.00 90.69 169 ALA A O 1
ATOM 1315 N N . SER A 1 170 ? -1.370 12.842 11.258 1.00 91.62 170 SER A N 1
ATOM 1316 C CA . SER A 1 170 ? -2.563 12.676 12.107 1.00 91.62 170 SER A CA 1
ATOM 1317 C C . SER A 1 170 ? -3.171 13.996 12.612 1.00 91.62 170 SER A C 1
ATOM 1319 O O . SER A 1 170 ? -4.376 14.061 12.862 1.00 91.62 170 SER A O 1
ATOM 1321 N N . LYS A 1 171 ? -2.371 15.069 12.707 1.00 91.00 171 LYS A N 1
ATOM 1322 C CA . LYS A 1 171 ? -2.822 16.418 13.099 1.00 91.00 171 LYS A CA 1
ATOM 1323 C C . LYS A 1 171 ? -3.336 17.239 11.918 1.00 91.00 171 LYS A C 1
ATOM 1325 O O . LYS A 1 171 ? -4.052 18.214 12.116 1.00 91.00 171 LYS A O 1
ATOM 1330 N N . ASN A 1 172 ? -2.985 16.855 10.692 1.00 89.12 172 ASN A N 1
ATOM 1331 C CA . ASN A 1 172 ? -3.292 17.599 9.474 1.00 89.12 172 ASN A CA 1
ATOM 1332 C C . ASN A 1 172 ? -3.934 16.702 8.405 1.00 89.12 172 ASN A C 1
ATOM 1334 O O . ASN A 1 172 ? -3.534 16.714 7.243 1.00 89.12 172 ASN A O 1
ATOM 1338 N N . LYS A 1 173 ? -4.964 15.949 8.797 1.00 90.62 173 LYS A N 1
ATOM 1339 C CA . LYS A 1 173 ? -5.612 14.924 7.967 1.00 90.62 173 LYS A CA 1
ATOM 1340 C C . LYS A 1 173 ? -6.161 15.465 6.642 1.00 90.62 173 LYS A C 1
ATOM 1342 O O . LYS A 1 173 ? -6.686 16.580 6.583 1.00 90.62 173 LYS A O 1
ATOM 1347 N N . LEU A 1 174 ? -6.066 14.651 5.598 1.00 93.56 174 LEU A N 1
ATOM 1348 C CA . LEU A 1 174 ? -6.824 14.784 4.356 1.00 93.56 174 LEU A CA 1
ATOM 1349 C C . LEU A 1 174 ? -8.326 14.635 4.608 1.00 93.56 174 LEU A C 1
ATOM 1351 O O . LEU A 1 174 ? -8.753 14.029 5.595 1.00 93.56 174 LEU A O 1
ATOM 1355 N N . THR A 1 175 ? -9.112 15.190 3.693 1.00 94.12 175 THR A N 1
ATOM 1356 C CA . THR A 1 175 ? -10.569 15.054 3.679 1.00 94.12 175 THR A CA 1
ATOM 1357 C C . THR A 1 175 ? -10.954 13.903 2.761 1.00 94.12 175 THR A C 1
ATOM 1359 O O . THR A 1 175 ? -10.417 13.775 1.665 1.00 94.12 175 THR A O 1
ATOM 1362 N N . GLY A 1 176 ? -11.892 13.071 3.203 1.00 93.00 176 GLY A N 1
ATOM 1363 C CA . GLY A 1 176 ? -12.400 11.939 2.434 1.00 93.00 176 GLY A CA 1
ATOM 1364 C C . GLY A 1 176 ? -12.686 10.734 3.322 1.00 93.00 176 GLY A C 1
ATOM 1365 O O . GLY A 1 176 ? -12.292 10.687 4.488 1.00 93.00 176 GLY A O 1
ATOM 1366 N N . LYS A 1 177 ? -13.405 9.760 2.767 1.00 94.06 177 LYS A N 1
ATOM 1367 C CA . LYS A 1 177 ? -13.688 8.483 3.430 1.00 94.06 177 LYS A CA 1
ATOM 1368 C C . LYS A 1 177 ? -12.546 7.498 3.220 1.00 94.06 177 LYS A C 1
ATOM 1370 O O . LYS A 1 177 ? -11.857 7.575 2.204 1.00 94.06 177 LYS A O 1
ATOM 1375 N N . ASN A 1 178 ? -12.414 6.537 4.135 1.00 96.69 178 ASN A N 1
ATOM 1376 C CA . ASN A 1 178 ? -11.585 5.342 3.953 1.00 96.69 178 ASN A CA 1
ATOM 1377 C C . ASN A 1 178 ? -10.116 5.656 3.603 1.00 96.69 178 ASN A C 1
ATOM 1379 O O . ASN A 1 178 ? -9.521 5.037 2.725 1.00 96.69 178 ASN A O 1
ATOM 1383 N N . ILE A 1 179 ? -9.541 6.652 4.284 1.00 96.38 179 ILE A N 1
ATOM 1384 C CA . ILE A 1 179 ? -8.136 7.050 4.136 1.00 96.38 179 ILE A CA 1
ATOM 1385 C C . ILE A 1 179 ? -7.332 6.496 5.313 1.00 96.38 179 ILE A C 1
ATOM 1387 O O . ILE A 1 179 ? -7.687 6.721 6.472 1.00 96.38 179 ILE A O 1
ATOM 1391 N N . CYS A 1 180 ? -6.215 5.837 5.017 1.00 95.56 180 CYS A N 1
ATOM 1392 C CA . CYS A 1 180 ? -5.208 5.442 5.999 1.00 95.56 180 CYS A CA 1
ATOM 1393 C C . CYS A 1 180 ? -3.862 6.100 5.675 1.00 95.56 180 CYS A C 1
ATOM 1395 O O . CYS A 1 180 ? -3.595 6.456 4.531 1.00 95.56 180 CYS A O 1
ATOM 1397 N N . TYR A 1 181 ? -2.990 6.218 6.676 1.00 95.00 181 TYR A N 1
ATOM 1398 C CA . TYR A 1 181 ? -1.632 6.739 6.504 1.00 95.00 181 TYR A CA 1
ATOM 1399 C C . TYR A 1 181 ? -0.624 5.609 6.677 1.00 95.00 181 TYR A C 1
ATOM 1401 O O . TYR A 1 181 ? -0.682 4.873 7.662 1.00 95.00 181 TYR A O 1
ATOM 1409 N N . ALA A 1 182 ? 0.286 5.470 5.717 1.00 95.19 182 ALA A N 1
ATOM 1410 C CA . ALA A 1 182 ? 1.313 4.444 5.741 1.00 95.19 182 ALA A CA 1
ATOM 1411 C C . ALA A 1 182 ? 2.414 4.797 6.750 1.00 95.19 182 ALA A C 1
ATOM 1413 O O . ALA A 1 182 ? 2.877 5.941 6.820 1.00 95.19 182 ALA A O 1
ATOM 1414 N N . LEU A 1 183 ? 2.847 3.778 7.493 1.00 95.62 183 LEU A N 1
ATOM 1415 C CA . LEU A 1 183 ? 4.044 3.795 8.323 1.00 95.62 183 LEU A CA 1
ATOM 1416 C C . LEU A 1 183 ? 4.995 2.708 7.825 1.00 95.62 183 LEU A C 1
ATOM 1418 O O . LEU A 1 183 ? 4.634 1.533 7.850 1.00 95.62 183 LEU A O 1
ATOM 1422 N N . HIS A 1 184 ? 6.209 3.071 7.423 1.00 96.38 184 HIS A N 1
ATOM 1423 C CA . HIS A 1 184 ? 7.254 2.102 7.097 1.00 96.38 184 HIS A CA 1
ATOM 1424 C C . HIS A 1 184 ? 8.303 2.058 8.205 1.00 96.38 184 HIS A C 1
ATOM 1426 O O . HIS A 1 184 ? 8.748 3.087 8.713 1.00 96.38 184 HIS A O 1
ATOM 1432 N N . PHE A 1 185 ? 8.732 0.851 8.566 1.00 96.19 185 PHE A N 1
ATOM 1433 C CA . PHE A 1 185 ? 9.830 0.648 9.498 1.00 96.19 185 PHE A CA 1
ATOM 1434 C C . PHE A 1 185 ? 10.656 -0.570 9.087 1.00 96.19 185 PHE A C 1
ATOM 1436 O O . PHE A 1 185 ? 10.168 -1.510 8.470 1.00 96.19 185 PHE A O 1
ATOM 1443 N N . TYR A 1 186 ? 11.921 -0.545 9.487 1.00 94.44 186 TYR A N 1
ATOM 1444 C CA . TYR A 1 186 ? 12.882 -1.629 9.301 1.00 94.44 186 TYR A CA 1
ATOM 1445 C C . TYR A 1 186 ? 13.471 -1.935 10.667 1.00 94.44 186 TYR A C 1
ATOM 1447 O O . TYR A 1 186 ? 14.132 -1.074 11.245 1.00 94.44 186 TYR A O 1
ATOM 1455 N N . ALA A 1 187 ? 13.220 -3.132 11.195 1.00 92.81 187 ALA A N 1
ATOM 1456 C CA . ALA A 1 187 ? 13.497 -3.464 12.596 1.00 92.81 187 ALA A CA 1
ATOM 1457 C C . ALA A 1 187 ? 14.983 -3.356 12.995 1.00 92.81 187 ALA A C 1
ATOM 1459 O O . ALA A 1 187 ? 15.288 -3.143 14.167 1.00 92.81 187 ALA A O 1
ATOM 1460 N N . GLY A 1 188 ? 15.907 -3.475 12.033 1.00 94.94 188 GLY A N 1
ATOM 1461 C CA . GLY A 1 188 ? 17.343 -3.292 12.271 1.00 94.94 188 GLY A CA 1
ATOM 1462 C C . GLY A 1 188 ? 17.745 -1.844 12.580 1.00 94.94 188 GLY A C 1
ATOM 1463 O O . GLY A 1 188 ? 18.717 -1.625 13.300 1.00 94.94 188 GLY A O 1
ATOM 1464 N N . SER A 1 189 ? 16.980 -0.863 12.094 1.00 94.94 189 SER A N 1
ATOM 1465 C CA . SER A 1 189 ? 17.313 0.568 12.196 1.00 94.94 189 SER A CA 1
ATOM 1466 C C . SER A 1 189 ? 16.318 1.346 13.055 1.00 94.94 189 SER A C 1
ATOM 1468 O O . SER A 1 189 ? 16.712 2.209 13.831 1.00 94.94 189 SER A O 1
ATOM 1470 N N . HIS A 1 190 ? 15.033 1.023 12.946 1.00 95.19 190 HIS A N 1
ATOM 1471 C CA . HIS A 1 190 ? 13.931 1.775 13.535 1.00 95.19 190 HIS A CA 1
ATOM 1472 C C . HIS A 1 190 ? 13.426 1.077 14.799 1.00 95.19 190 HIS A C 1
ATOM 1474 O O . HIS A 1 190 ? 13.058 -0.101 14.756 1.00 95.19 190 HIS A O 1
ATOM 1480 N N . LYS A 1 191 ? 13.418 1.787 15.933 1.00 93.75 191 LYS A N 1
ATOM 1481 C CA . LYS A 1 191 ? 13.128 1.205 17.250 1.00 93.75 191 LYS A CA 1
ATOM 1482 C C . LYS A 1 191 ? 11.986 1.960 17.931 1.00 93.75 191 LYS A C 1
ATOM 1484 O O . LYS A 1 191 ? 10.879 2.034 17.401 1.00 93.75 191 LYS A O 1
ATOM 1489 N N . GLU A 1 192 ? 12.226 2.439 19.149 1.00 93.81 192 GLU A N 1
ATOM 1490 C CA . GLU A 1 192 ? 11.216 3.098 19.974 1.00 93.81 192 GLU A CA 1
ATOM 1491 C C . GLU A 1 192 ? 10.824 4.466 19.422 1.00 93.81 192 GLU A C 1
ATOM 1493 O O . GLU A 1 192 ? 9.686 4.887 19.567 1.00 93.81 192 GLU A O 1
ATOM 1498 N N . ASP A 1 193 ? 11.739 5.127 18.725 1.00 92.81 193 ASP A N 1
ATOM 1499 C CA . ASP A 1 193 ? 11.520 6.408 18.068 1.00 92.81 193 ASP A CA 1
ATOM 1500 C C . ASP A 1 193 ? 10.372 6.342 17.046 1.00 92.81 193 ASP A C 1
ATOM 1502 O O . ASP A 1 193 ? 9.439 7.146 17.106 1.00 92.81 193 ASP A O 1
ATOM 1506 N N . VAL A 1 194 ? 10.372 5.338 16.163 1.00 94.31 194 VAL A N 1
ATOM 1507 C CA . VAL A 1 194 ? 9.303 5.158 15.167 1.00 94.31 194 VAL A CA 1
ATOM 1508 C C . VAL A 1 194 ? 8.026 4.604 15.808 1.00 9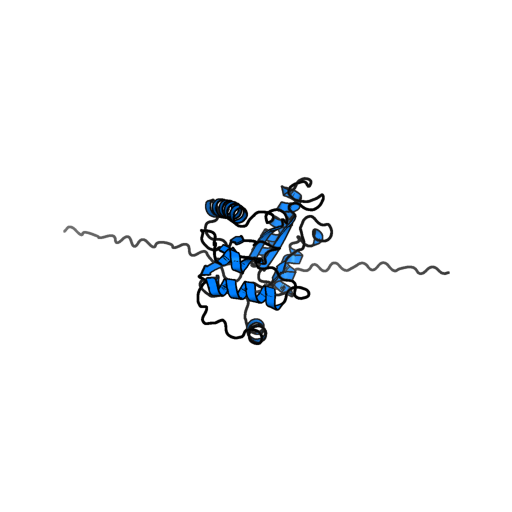4.31 194 VAL A C 1
ATOM 1510 O O . VAL A 1 194 ? 6.928 5.045 15.460 1.00 94.31 194 VAL A O 1
ATOM 1513 N N . ARG A 1 195 ? 8.135 3.712 16.807 1.00 93.75 195 ARG A N 1
ATOM 1514 C CA . ARG A 1 195 ? 6.963 3.249 17.580 1.00 93.75 195 ARG A CA 1
ATOM 1515 C C . ARG A 1 195 ? 6.262 4.395 18.305 1.00 93.75 195 ARG A C 1
ATOM 1517 O O . ARG A 1 195 ? 5.033 4.445 18.305 1.00 93.75 195 ARG A O 1
ATOM 1524 N N . LYS A 1 196 ? 7.020 5.341 18.867 1.00 93.44 196 LYS A N 1
ATOM 1525 C CA . LYS A 1 196 ? 6.467 6.525 19.522 1.00 93.44 196 LYS A CA 1
ATOM 1526 C C . LYS A 1 196 ? 5.692 7.390 18.531 1.00 93.44 196 LYS A C 1
ATOM 1528 O O . LYS A 1 196 ? 4.578 7.783 18.851 1.00 93.44 196 LYS A O 1
ATOM 1533 N N . LYS A 1 197 ? 6.211 7.624 17.319 1.00 95.12 197 LYS A N 1
ATOM 1534 C CA . LYS A 1 197 ? 5.469 8.363 16.278 1.00 95.12 197 LYS A CA 1
ATOM 1535 C C . LYS A 1 197 ? 4.147 7.680 15.922 1.00 95.12 197 LYS A C 1
ATOM 1537 O O . LYS A 1 197 ? 3.121 8.348 15.821 1.00 95.12 197 LYS A O 1
ATOM 1542 N N . ALA A 1 198 ? 4.148 6.351 15.796 1.00 93.81 198 ALA A N 1
ATOM 1543 C CA . ALA A 1 198 ? 2.926 5.580 15.570 1.00 93.81 198 ALA A CA 1
ATOM 1544 C C . ALA A 1 198 ? 1.922 5.746 16.723 1.00 93.81 198 ALA A C 1
ATOM 1546 O O . ALA A 1 198 ? 0.738 5.987 16.490 1.00 93.81 198 ALA A O 1
ATOM 1547 N N . LYS A 1 199 ? 2.401 5.664 17.970 1.00 91.25 199 LYS A N 1
ATOM 1548 C CA . LYS A 1 199 ? 1.573 5.862 19.163 1.00 91.25 199 LYS A CA 1
ATOM 1549 C C . LYS A 1 199 ? 0.997 7.276 19.231 1.00 91.25 199 LYS A C 1
ATOM 1551 O O . LYS A 1 199 ? -0.209 7.414 19.397 1.00 91.25 199 LYS A O 1
ATOM 1556 N N . ASP A 1 200 ? 1.825 8.300 19.047 1.00 92.44 200 ASP A N 1
ATOM 1557 C CA . ASP A 1 200 ? 1.393 9.698 19.046 1.00 92.44 200 ASP A CA 1
ATOM 1558 C C . ASP A 1 200 ? 0.322 9.934 17.963 1.00 92.44 200 ASP A C 1
ATOM 1560 O O . ASP A 1 200 ? -0.676 10.611 18.207 1.00 92.44 200 ASP A O 1
ATOM 1564 N N . ALA A 1 201 ? 0.485 9.335 16.776 1.00 92.62 201 ALA A N 1
ATOM 1565 C CA . ALA A 1 201 ? -0.502 9.407 15.702 1.00 92.62 201 ALA A CA 1
ATOM 1566 C C . ALA A 1 201 ? -1.843 8.772 16.093 1.00 92.62 201 ALA A C 1
ATOM 1568 O O . ALA A 1 201 ? -2.898 9.363 15.863 1.00 92.62 201 ALA A O 1
ATOM 1569 N N . LEU A 1 202 ? -1.810 7.586 16.708 1.00 90.38 202 LEU A N 1
ATOM 1570 C CA . LEU A 1 202 ? -3.009 6.917 17.208 1.00 90.38 202 LEU A CA 1
ATOM 1571 C C . LEU A 1 202 ? -3.668 7.714 18.337 1.00 90.38 202 LEU A C 1
ATOM 1573 O O . LEU A 1 202 ? -4.893 7.785 18.374 1.00 90.38 202 LEU A O 1
ATOM 1577 N N . ASP A 1 203 ? -2.900 8.310 19.246 1.00 87.75 203 ASP A N 1
ATOM 1578 C CA . ASP A 1 203 ? -3.423 9.106 20.361 1.00 87.75 203 ASP A CA 1
ATOM 1579 C C . ASP A 1 203 ? -4.114 10.391 19.855 1.00 87.75 203 ASP A C 1
ATOM 1581 O O . ASP A 1 203 ? -5.184 10.751 20.346 1.00 87.75 203 ASP A O 1
ATOM 1585 N N . ASN A 1 204 ? -3.598 11.017 18.787 1.00 88.75 204 ASN A N 1
ATOM 1586 C CA . ASN A 1 204 ? -4.250 12.164 18.130 1.00 88.75 204 ASN A CA 1
ATOM 1587 C C . ASN A 1 204 ? -5.616 11.815 17.503 1.00 88.75 204 ASN A C 1
ATOM 1589 O O . ASN A 1 204 ? -6.416 12.712 17.231 1.00 88.75 204 ASN A O 1
ATOM 1593 N N . LEU A 1 205 ? -5.902 10.529 17.265 1.00 82.94 205 LEU A N 1
ATOM 1594 C CA . LEU A 1 205 ? -7.197 10.055 16.765 1.00 82.94 205 LEU A CA 1
ATOM 1595 C C . LEU A 1 205 ? -8.216 9.770 17.890 1.00 82.94 205 LEU A C 1
ATOM 1597 O O . LEU A 1 205 ? -9.329 9.347 17.587 1.00 82.94 205 LEU A O 1
ATOM 1601 N N . GLY A 1 206 ? -7.868 9.993 19.166 1.00 72.88 206 GLY A N 1
ATOM 1602 C CA . GLY A 1 206 ? -8.732 9.755 20.333 1.00 72.88 206 GLY A CA 1
ATOM 1603 C C . GLY A 1 206 ? -8.327 8.514 21.133 1.00 72.88 206 GLY A C 1
ATOM 1604 O O . GLY A 1 206 ? -7.230 7.998 20.963 1.00 72.88 206 GLY A O 1
ATOM 1605 N N . VAL A 1 207 ? -9.181 8.002 22.020 1.00 57.34 207 VAL A N 1
ATOM 1606 C CA . VAL A 1 207 ? -8.875 6.806 22.834 1.00 57.34 207 VAL A CA 1
ATOM 1607 C C . VAL A 1 207 ? -9.274 5.541 22.062 1.00 57.34 207 VAL A C 1
ATOM 1609 O O . VAL A 1 207 ? -10.367 5.479 21.511 1.00 57.34 207 VAL A O 1
ATOM 1612 N N . ASP A 1 208 ? -8.390 4.540 21.989 1.00 53.84 208 ASP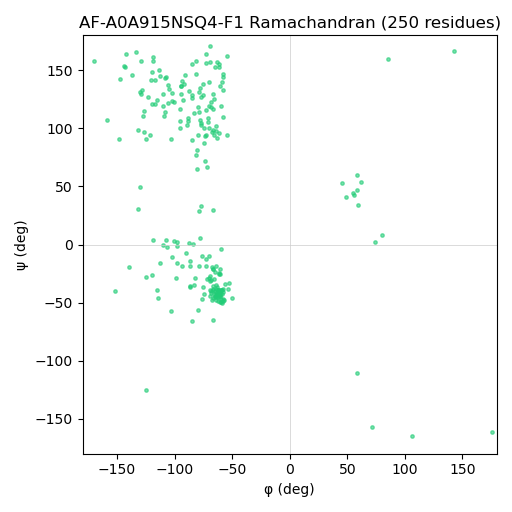 A N 1
ATOM 1613 C CA . ASP A 1 208 ? -8.776 3.171 21.606 1.00 53.84 208 ASP A CA 1
ATOM 1614 C C . ASP A 1 208 ? -8.677 2.324 22.872 1.00 53.84 208 ASP A C 1
ATOM 1616 O O . ASP A 1 208 ? -7.579 2.107 23.386 1.00 53.84 208 ASP A O 1
ATOM 1620 N N . GLU A 1 209 ? -9.825 1.882 23.384 1.00 50.44 209 GLU A N 1
ATOM 1621 C CA . GLU A 1 209 ? -9.962 1.129 24.639 1.00 50.44 209 GLU A CA 1
ATOM 1622 C C . GLU A 1 209 ? -9.186 -0.206 24.648 1.00 50.44 209 GLU A C 1
ATOM 1624 O O . GLU A 1 209 ? -9.137 -0.887 25.669 1.00 50.44 209 GLU A O 1
ATOM 1629 N N . ARG A 1 210 ? -8.553 -0.596 23.530 1.00 51.22 210 ARG A N 1
ATOM 1630 C CA . ARG A 1 210 ? -7.838 -1.872 23.372 1.00 51.22 210 ARG A CA 1
ATOM 1631 C C . ARG A 1 210 ? -6.317 -1.758 23.272 1.00 51.22 210 ARG A C 1
ATOM 1633 O O . ARG A 1 210 ? -5.662 -2.798 23.183 1.00 51.22 210 ARG A O 1
ATOM 1640 N N . LEU A 1 211 ? -5.735 -0.555 23.316 1.00 45.62 211 LEU A N 1
ATOM 1641 C CA . LEU A 1 211 ? -4.276 -0.376 23.410 1.00 45.62 211 LEU A CA 1
ATOM 1642 C C . LEU A 1 211 ? -3.780 -0.760 24.817 1.00 45.62 211 LEU A C 1
ATOM 1644 O O . LEU A 1 211 ? -3.341 0.078 25.600 1.00 45.62 211 LEU A O 1
ATOM 1648 N N . THR A 1 212 ? -3.871 -2.045 25.158 1.00 53.72 212 THR A N 1
ATOM 1649 C CA . THR A 1 212 ? -3.149 -2.615 26.300 1.00 53.72 212 THR A CA 1
ATOM 1650 C C . THR A 1 212 ? -1.707 -2.932 25.882 1.00 53.72 212 THR A C 1
ATOM 1652 O O . THR A 1 212 ? -1.453 -3.052 24.683 1.00 53.72 212 THR A O 1
ATOM 1655 N N . PRO A 1 213 ? -0.748 -3.038 26.826 1.00 45.56 213 PRO A N 1
ATOM 1656 C CA . PRO A 1 213 ? 0.685 -3.197 26.545 1.00 45.56 213 PRO A CA 1
ATOM 1657 C C . PRO A 1 213 ? 0.971 -4.391 25.614 1.00 45.56 213 PRO A C 1
ATOM 1659 O O . PRO A 1 213 ? 1.046 -5.548 26.030 1.00 45.56 213 PRO A O 1
ATOM 1662 N N . SER A 1 214 ? 1.060 -4.116 24.314 1.00 51.47 214 SER A N 1
ATOM 1663 C CA . SER A 1 214 ? 0.911 -5.105 23.250 1.00 51.47 214 SER A CA 1
ATOM 1664 C C . SER A 1 214 ? 2.263 -5.649 22.793 1.00 51.47 214 SER A C 1
ATOM 1666 O O . SER A 1 214 ? 3.000 -4.988 22.066 1.00 51.47 214 SER A O 1
ATOM 1668 N N . GLY A 1 215 ? 2.548 -6.892 23.178 1.00 46.53 215 GLY A N 1
ATOM 1669 C CA . GLY A 1 215 ? 3.623 -7.714 22.607 1.00 46.53 215 GLY A CA 1
ATOM 1670 C C . GLY A 1 215 ? 3.310 -9.211 22.688 1.00 46.53 215 GLY A C 1
ATOM 1671 O O . GLY A 1 215 ? 3.475 -9.942 21.717 1.00 46.53 215 GLY A O 1
ATOM 1672 N N . SER A 1 216 ? 2.732 -9.665 23.804 1.00 44.16 216 SER A N 1
ATOM 1673 C CA . SER A 1 216 ? 2.430 -11.090 24.027 1.00 44.16 216 SER A CA 1
ATOM 1674 C C . SER A 1 216 ? 1.072 -11.555 23.475 1.00 44.16 216 SER A C 1
ATOM 1676 O O . SER A 1 216 ? 0.848 -12.756 23.335 1.00 44.16 216 SER A O 1
ATOM 1678 N N . LEU A 1 217 ? 0.169 -10.630 23.124 1.00 50.06 217 LEU A N 1
ATOM 1679 C CA . LEU A 1 217 ? -1.172 -10.954 22.612 1.00 50.06 217 LEU A CA 1
ATOM 1680 C C . LEU A 1 217 ? -1.183 -11.267 21.110 1.00 50.06 217 LEU A C 1
ATOM 1682 O O . LEU A 1 217 ? -1.903 -12.167 20.695 1.00 50.06 217 LEU A O 1
ATOM 1686 N N . VAL A 1 218 ? -0.337 -10.608 20.311 1.00 53.28 218 VAL A N 1
ATOM 1687 C CA . VAL A 1 218 ? -0.289 -10.781 18.846 1.00 53.28 218 VAL A CA 1
ATOM 1688 C C . VAL A 1 218 ? 0.058 -12.226 18.470 1.00 53.28 218 VAL A C 1
ATOM 1690 O O . VAL A 1 218 ? -0.607 -12.822 17.632 1.00 53.28 218 VAL A O 1
ATOM 1693 N N . LYS A 1 219 ? 1.013 -12.852 19.170 1.00 42.69 219 LYS A N 1
ATOM 1694 C CA . LYS A 1 219 ? 1.408 -14.245 18.907 1.00 42.69 219 LYS A CA 1
ATOM 1695 C C . LYS A 1 219 ? 0.297 -15.256 19.225 1.00 42.69 219 LYS A C 1
ATOM 1697 O O . LYS A 1 219 ? 0.121 -16.204 18.477 1.00 42.69 219 LYS A O 1
ATOM 1702 N N . LYS A 1 220 ? -0.470 -15.069 20.307 1.00 46.91 220 LYS A N 1
ATOM 1703 C CA . LYS A 1 220 ? -1.554 -15.997 20.695 1.00 46.91 220 LYS A CA 1
ATOM 1704 C C . LYS A 1 220 ? -2.861 -15.736 19.930 1.00 46.91 220 LYS A C 1
ATOM 1706 O O . LYS A 1 220 ? -3.629 -16.664 19.720 1.00 46.91 220 LYS A O 1
ATOM 1711 N N . HIS A 1 221 ? -3.097 -14.491 19.517 1.00 51.88 221 HIS A N 1
ATOM 1712 C CA . HIS A 1 221 ? -4.266 -14.072 18.743 1.00 51.88 221 HIS A CA 1
ATOM 1713 C C . HIS A 1 221 ? -4.151 -14.490 17.272 1.00 51.88 221 HIS A C 1
ATOM 1715 O O . HIS A 1 221 ? -5.073 -15.108 16.756 1.00 51.88 221 HIS A O 1
ATOM 1721 N N . LEU A 1 222 ? -3.001 -14.251 16.629 1.00 53.62 222 LEU A N 1
ATOM 1722 C CA . LEU A 1 222 ? -2.806 -14.583 15.212 1.00 53.62 222 LEU A CA 1
ATOM 1723 C C . LEU A 1 222 ? -2.682 -16.092 14.953 1.00 53.62 222 LEU A C 1
ATOM 1725 O O . LEU A 1 222 ? -3.097 -16.556 13.901 1.00 53.62 222 LEU A O 1
ATOM 1729 N N . LEU A 1 223 ? -2.173 -16.876 15.914 1.00 47.03 223 LEU A N 1
ATOM 1730 C CA . LEU A 1 223 ? -2.095 -18.341 15.786 1.00 47.03 223 LEU A CA 1
ATOM 1731 C C . LEU A 1 223 ? -3.457 -19.049 15.913 1.00 47.03 223 LEU A C 1
ATOM 1733 O O . LEU A 1 223 ? -3.538 -20.241 15.636 1.00 47.03 223 LEU A O 1
ATOM 1737 N N . GLY A 1 224 ? -4.504 -18.350 16.363 1.00 55.69 224 GLY A N 1
ATOM 1738 C CA . GLY A 1 224 ? -5.844 -18.915 16.564 1.00 55.69 224 GLY A CA 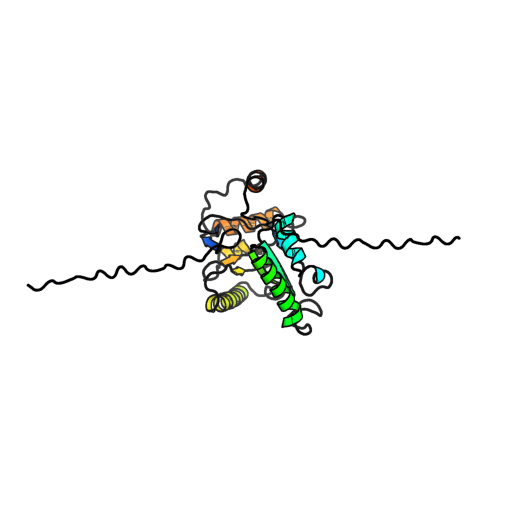1
ATOM 1739 C C . GLY A 1 224 ? -6.938 -18.272 15.714 1.00 55.69 224 GLY A C 1
ATOM 1740 O O . GLY A 1 224 ? -8.107 -18.601 15.907 1.00 55.69 224 GLY A O 1
ATOM 1741 N N . GLN A 1 225 ? -6.594 -17.338 14.825 1.00 56.72 225 GLN A N 1
ATOM 1742 C CA . GLN A 1 225 ? -7.565 -16.643 13.989 1.00 56.72 225 GLN A CA 1
ATOM 1743 C C . GLN A 1 225 ? -7.604 -17.226 12.584 1.00 56.72 225 GLN A C 1
ATOM 1745 O O . GLN A 1 225 ? -6.605 -17.223 11.872 1.00 56.72 225 GLN A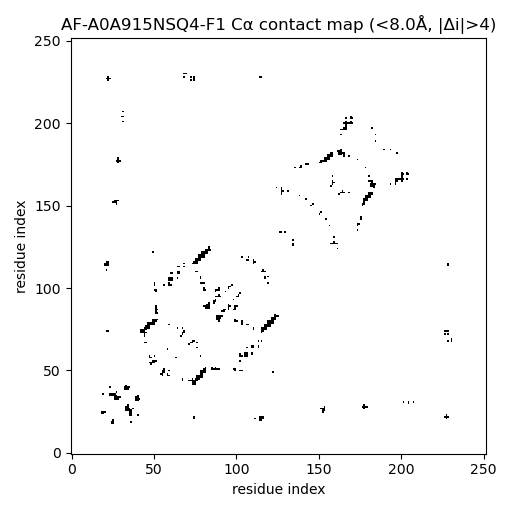 O 1
ATOM 1750 N N . ASP A 1 226 ? -8.798 -17.668 12.194 1.00 61.28 226 ASP A N 1
ATOM 1751 C CA . ASP A 1 226 ? -9.181 -17.788 10.794 1.00 61.28 226 ASP A CA 1
ATOM 1752 C C . ASP A 1 226 ? -9.048 -16.393 10.160 1.00 61.28 226 ASP A C 1
ATOM 1754 O O . ASP A 1 226 ? -9.778 -15.459 10.505 1.00 61.28 226 ASP A O 1
ATOM 1758 N N . ASN A 1 227 ? -8.051 -16.224 9.294 1.00 61.97 227 ASN A N 1
ATOM 1759 C CA . ASN A 1 227 ? -7.824 -14.996 8.533 1.00 61.97 227 ASN A CA 1
ATOM 1760 C C . ASN A 1 227 ? -8.780 -14.880 7.331 1.00 61.97 227 ASN A C 1
ATOM 1762 O O . ASN A 1 227 ? -8.652 -13.934 6.553 1.00 61.97 227 ASN A O 1
ATOM 1766 N N . GLY A 1 228 ? -9.736 -15.807 7.208 1.00 57.59 228 GLY A N 1
ATOM 1767 C CA . GLY A 1 228 ? -10.766 -15.864 6.182 1.00 57.59 228 GLY A CA 1
ATOM 1768 C C . GLY A 1 228 ? -10.289 -16.439 4.847 1.00 57.59 228 GLY A C 1
ATOM 1769 O O . GLY A 1 228 ? -11.044 -16.393 3.879 1.00 57.59 228 GLY A O 1
ATOM 1770 N N . VAL A 1 229 ? -9.067 -16.978 4.778 1.00 58.62 229 VAL A N 1
ATOM 1771 C CA . VAL A 1 229 ? -8.515 -17.620 3.578 1.00 58.62 229 VAL A CA 1
ATOM 1772 C C . VAL A 1 229 ? -8.966 -19.084 3.534 1.00 58.62 229 VAL A C 1
ATOM 1774 O O . VAL A 1 229 ? -8.783 -19.834 4.493 1.00 58.62 229 VAL A O 1
ATOM 1777 N N . LYS A 1 230 ? -9.575 -19.508 2.422 1.00 62.34 230 LYS A N 1
ATOM 1778 C CA . LYS A 1 230 ? -9.972 -20.902 2.180 1.00 62.34 230 LYS A CA 1
ATOM 1779 C C . LYS A 1 230 ? -9.388 -21.358 0.852 1.00 62.34 230 LYS A C 1
ATOM 1781 O O . LYS A 1 230 ? -9.994 -21.126 -0.187 1.00 62.34 230 LYS A O 1
ATOM 1786 N N . CYS A 1 231 ? -8.246 -22.033 0.899 1.00 58.69 231 CYS A N 1
ATOM 1787 C CA . CYS A 1 231 ? -7.633 -22.601 -0.295 1.00 58.69 231 CYS A CA 1
ATOM 1788 C C . CYS A 1 231 ? -8.519 -23.731 -0.836 1.00 58.69 231 CYS A C 1
ATOM 1790 O O . CYS A 1 231 ? -8.706 -24.754 -0.166 1.00 58.69 231 CYS A O 1
ATOM 1792 N N . ASP A 1 232 ? -9.056 -23.584 -2.046 1.00 55.44 232 ASP A N 1
ATOM 1793 C CA . ASP A 1 232 ? -9.627 -24.709 -2.767 1.00 55.44 232 ASP A CA 1
ATOM 1794 C C . ASP A 1 232 ? -8.478 -25.510 -3.399 1.00 55.44 232 ASP A C 1
ATOM 1796 O O . ASP A 1 232 ? -7.662 -25.024 -4.176 1.00 55.44 232 ASP A O 1
ATOM 1800 N N . GLY A 1 233 ? -8.336 -26.772 -3.002 1.00 47.69 233 GLY A N 1
ATOM 1801 C CA . GLY A 1 233 ? -7.209 -27.632 -3.379 1.00 47.69 233 GLY A CA 1
ATOM 1802 C C . GLY A 1 233 ? -7.122 -28.011 -4.866 1.00 47.69 233 GLY A C 1
ATOM 1803 O O . GLY A 1 233 ? -6.632 -29.093 -5.177 1.00 47.69 233 GLY A O 1
ATOM 1804 N N . SER A 1 234 ? -7.587 -27.181 -5.801 1.00 42.19 234 SER A N 1
ATOM 1805 C CA . SER A 1 234 ? -7.435 -27.419 -7.234 1.00 42.19 234 SER A CA 1
ATOM 1806 C C . SER A 1 234 ? -6.035 -27.003 -7.695 1.00 42.19 234 SER A C 1
ATOM 1808 O O . SER A 1 234 ? -5.783 -25.912 -8.219 1.00 42.19 234 SER A O 1
ATOM 1810 N N . SER A 1 235 ? -5.081 -27.902 -7.465 1.00 39.03 235 SER A N 1
ATOM 1811 C CA . SER A 1 235 ? -3.868 -28.007 -8.264 1.00 39.03 235 SER A CA 1
ATOM 1812 C C . SER A 1 235 ? -4.013 -29.209 -9.197 1.00 39.03 235 SER A C 1
ATOM 1814 O O . SER A 1 235 ? -3.618 -30.329 -8.883 1.00 39.03 235 SER A O 1
ATOM 1816 N N . THR A 1 236 ? -4.531 -28.999 -10.407 1.00 35.28 236 THR A N 1
ATOM 1817 C CA . THR A 1 236 ? -4.214 -29.912 -11.515 1.00 35.28 236 THR A CA 1
ATOM 1818 C C . THR A 1 236 ? -2.780 -29.631 -11.955 1.00 35.28 236 THR A C 1
ATOM 1820 O O . THR A 1 236 ? -2.524 -29.018 -12.989 1.00 35.28 236 THR A O 1
ATOM 1823 N N . GLY A 1 237 ? -1.828 -30.027 -11.110 1.00 33.97 237 GLY A N 1
ATOM 1824 C CA . GLY A 1 237 ? -0.424 -30.102 -11.466 1.00 33.97 237 GLY A CA 1
ATOM 1825 C C . GLY A 1 237 ? -0.242 -31.247 -12.451 1.00 33.97 237 GLY A C 1
ATOM 1826 O O . GLY A 1 237 ? -0.199 -32.408 -12.056 1.00 33.97 237 GLY A O 1
ATOM 1827 N N . SER A 1 238 ? -0.144 -30.923 -13.738 1.00 33.56 238 SER A N 1
ATOM 1828 C CA . SER A 1 238 ? 0.449 -31.823 -14.722 1.00 33.56 238 SER A CA 1
ATOM 1829 C C . SER A 1 238 ? 1.931 -31.966 -14.380 1.00 33.56 238 SER A C 1
ATOM 1831 O O . SER A 1 238 ? 2.756 -31.144 -14.779 1.00 33.56 238 SER A O 1
ATOM 1833 N N . THR A 1 239 ? 2.279 -33.001 -13.623 1.00 35.19 239 THR A N 1
ATOM 1834 C CA . THR A 1 239 ? 3.660 -33.456 -13.480 1.00 35.19 239 THR A CA 1
ATOM 1835 C C . THR A 1 239 ? 4.135 -34.002 -14.824 1.00 35.19 239 THR A C 1
ATOM 1837 O O . THR A 1 239 ? 3.864 -35.142 -15.190 1.00 35.19 239 THR A O 1
ATOM 1840 N N . SER A 1 240 ? 4.857 -33.177 -15.581 1.00 34.50 240 SER A N 1
ATOM 1841 C CA . SER A 1 240 ? 5.696 -33.679 -16.668 1.00 34.50 240 SER A CA 1
ATOM 1842 C C . SER A 1 240 ? 6.970 -34.266 -16.040 1.00 34.50 240 SER A C 1
ATOM 1844 O O . SER A 1 240 ? 7.599 -33.571 -15.235 1.00 34.50 240 SER A O 1
ATOM 1846 N N . PRO A 1 241 ? 7.363 -35.521 -16.320 1.00 35.09 241 PRO A N 1
ATOM 1847 C CA . PRO A 1 241 ? 8.573 -36.087 -15.739 1.00 35.09 241 PRO A CA 1
ATOM 1848 C C . PRO A 1 241 ? 9.799 -35.344 -16.272 1.00 35.09 241 PRO A C 1
ATOM 1850 O O . PRO A 1 241 ? 9.968 -35.190 -17.481 1.00 35.09 241 PRO A O 1
ATOM 1853 N N . ALA A 1 242 ? 10.670 -34.909 -15.364 1.00 37.81 242 ALA A N 1
ATOM 1854 C CA . ALA A 1 242 ? 11.985 -34.398 -15.713 1.00 37.81 242 ALA A CA 1
ATOM 1855 C C . ALA A 1 242 ? 12.778 -35.487 -16.455 1.00 37.81 242 ALA A C 1
ATOM 1857 O O . ALA A 1 242 ? 13.041 -36.559 -15.906 1.00 37.81 242 ALA A O 1
ATOM 1858 N N . SER A 1 243 ? 13.165 -35.213 -17.701 1.00 34.97 243 SER A N 1
ATOM 1859 C CA . SER A 1 243 ? 14.119 -36.038 -18.437 1.00 34.97 243 SER A CA 1
ATOM 1860 C C . SER A 1 243 ? 15.507 -35.850 -17.827 1.00 34.97 243 SER A C 1
ATOM 1862 O O . SER A 1 243 ? 16.127 -34.795 -17.975 1.00 34.97 243 SER A O 1
ATOM 1864 N N . THR A 1 244 ? 16.006 -36.865 -17.135 1.00 36.62 244 THR A N 1
ATOM 1865 C CA . THR A 1 244 ? 17.404 -36.941 -16.722 1.00 36.62 244 THR A CA 1
ATOM 1866 C C . THR A 1 244 ? 18.259 -37.369 -17.915 1.00 36.62 244 THR A C 1
ATOM 1868 O O . THR A 1 244 ? 18.244 -38.525 -18.331 1.00 36.62 244 THR A O 1
ATOM 1871 N N . SER A 1 245 ? 19.029 -36.435 -18.474 1.00 37.44 245 SER A N 1
ATOM 1872 C CA . SER A 1 245 ? 20.166 -36.776 -19.337 1.00 37.44 245 SER A CA 1
ATOM 1873 C C . SER A 1 245 ? 21.356 -37.182 -18.458 1.00 37.44 245 SER A C 1
ATOM 1875 O O . SER A 1 245 ? 21.679 -36.448 -17.522 1.00 37.44 245 SER A O 1
ATOM 1877 N N . PRO A 1 246 ? 22.030 -38.316 -18.718 1.00 37.16 246 PRO A N 1
ATOM 1878 C CA . PRO A 1 246 ? 23.201 -38.712 -17.950 1.00 37.16 246 PRO A CA 1
ATOM 1879 C C . PRO A 1 246 ? 24.413 -37.866 -18.355 1.00 37.16 246 PRO A C 1
ATOM 1881 O O . PRO A 1 246 ? 24.757 -37.758 -19.532 1.00 37.16 246 PRO A O 1
ATOM 1884 N N . THR A 1 247 ? 25.083 -37.283 -17.366 1.00 40.78 247 THR A N 1
ATOM 1885 C CA . THR A 1 247 ? 26.407 -36.681 -17.518 1.00 40.78 247 THR A CA 1
ATOM 1886 C C . THR A 1 247 ? 27.439 -37.780 -17.772 1.00 40.78 247 THR A C 1
ATOM 1888 O O . THR A 1 247 ? 27.656 -38.664 -16.943 1.00 40.78 247 THR A O 1
ATOM 1891 N N . SER A 1 248 ? 28.094 -37.740 -18.933 1.00 40.78 248 SER A N 1
ATOM 1892 C CA . SER A 1 248 ? 29.269 -38.562 -19.215 1.00 40.78 248 SER A CA 1
ATOM 1893 C C . SER A 1 248 ? 30.500 -37.945 -18.548 1.00 40.78 248 SER A C 1
ATOM 1895 O O . SER A 1 248 ? 30.950 -36.869 -18.942 1.00 40.78 248 SER A O 1
ATOM 1897 N N . ASN A 1 249 ? 31.064 -38.644 -17.565 1.00 45.91 249 ASN A N 1
ATOM 1898 C CA . ASN A 1 249 ? 32.417 -38.393 -17.076 1.00 45.91 249 ASN A CA 1
ATOM 1899 C C . ASN A 1 249 ? 33.437 -38.819 -18.146 1.00 45.91 249 ASN A C 1
ATOM 1901 O O . ASN A 1 249 ? 33.496 -39.995 -18.505 1.00 45.91 249 ASN A O 1
ATOM 1905 N N . GLY A 1 250 ? 34.250 -37.875 -18.624 1.00 35.69 250 GLY A N 1
ATOM 1906 C CA . GLY A 1 250 ? 35.468 -38.130 -19.402 1.00 35.69 250 GLY A CA 1
ATOM 1907 C C . GLY A 1 250 ? 36.720 -37.840 -18.555 1.00 35.69 250 GLY A C 1
ATOM 1908 O O . GLY A 1 250 ? 36.661 -36.937 -17.721 1.00 35.69 250 GLY A O 1
ATOM 1909 N N . PRO A 1 251 ? 37.823 -38.602 -18.695 1.00 52.47 251 PRO A N 1
ATOM 1910 C CA . PRO A 1 251 ? 38.911 -38.599 -17.719 1.00 52.47 251 PRO A CA 1
ATOM 1911 C C . PRO A 1 251 ? 40.035 -37.586 -18.006 1.00 52.47 251 PRO A C 1
ATOM 1913 O O . PRO A 1 251 ? 40.463 -37.449 -19.149 1.00 52.47 251 PRO A O 1
ATOM 1916 N N . LYS A 1 252 ? 40.577 -37.075 -16.888 1.00 40.16 252 LYS A N 1
ATOM 1917 C CA . LYS A 1 252 ? 41.829 -36.325 -16.652 1.00 40.16 252 LYS A CA 1
ATOM 1918 C C . LYS A 1 252 ? 41.924 -34.892 -17.167 1.00 40.16 252 LYS A C 1
ATOM 1920 O O . LYS A 1 252 ? 42.052 -34.692 -18.388 1.00 40.16 252 LYS A O 1
#

Nearest PDB structures (foldseek):
  1egz-assembly3_C  TM=9.175E-01  e=2.999E-16  Dickeya chrysanthemi
  1tvp-assembly1_B  TM=8.996E-01  e=4.350E-15  Pseudoalteromonas haloplanktis
  4xzw-assembly1_A  TM=8.952E-01  e=1.342E-12  uncultured bacterium
  3pzt-assembly2_B  TM=8.862E-01  e=2.233E-12  Bacillus subtilis subsp. subtilis str. 168
  5wh8-assembly1_A  TM=9.075E-01  e=2.356E-11  uncultured organism

pLDDT: mean 80.41, std 21.42, range [33.56, 98.88]

Organism: NCBI:txid298350